Protein AF-A0A3L8C7L0-F1 (afdb_monomer_lite)

Sequence (271 aa):
MIQARICPVQEEDFPVLWIPQQKFASFVLNVTHLVLPPGELWFCRLFNQALPLVQDEALQQQVKGFIAQEGSHARAHRNVLADYERQGLDFSISRARLAAIFNGLLGEKVMGRWQPEGRWQFRWLRMRIGMVAAIEHITCVLGNWILANQAIARADPDPRTLELLRWHGWEEVEHRAVAHDLYTHLGGGSVGRMLWFVLALFAVILTWKRGTQVFIRQDRQGPRSYGFRTYVRVSRQGYLPTVGYLAKSFMRYFRWSYHPDHEGAAAPGGV

pLDDT: mean 92.29, std 10.71, range [34.66, 98.5]

Radius of gyration: 18.33 Å; chains: 1; bounding box: 47×38×49 Å

Secondary structure (DSSP, 8-state):
---PPPPS-------S--STT-HHHHHHHTHHHHHHHHHHHHHHHHHHHHGGG---HHHHHHHHHHHHHHHHHHHHHHHHHHHHHHTT---HHHHHHHHIIIIIITSSSBTTTB---THHHHHHHHHHHHHHHHHHHHHHHHHHHHHH-HHHHTT---HHHHHHHHHHHHHHHHTTTHHHHHHHHTT--HHHHHHHHHHHHHHHHHHHHHHHHHHHHH-TT--SS-SHHHHHHHHHTTSS--HHHHHHHHGGGG-TT--GGGTTSS-S---

Foldseek 3Di:
DQAADAQPFPDAQDDCPQQPPCNLLSLLVLLCLLQLLLVLVLLLVLLVVLLVVFPDPVLSVLSVSSSNNSNNLSVLSPRHVVSVVVVPADCPVVVVVSCQVSCACLNCAPNNPHHDDDPRSLVSSLLSLLLVLLVLLVLLLVLLLLLLQPLSVVRNGNVSVSSSSNVSSVSSLVSNQSSVVSSVSSVHALVSSVVSNVVSVVVVVVSSVVSSVSSQVPPPVGDPDDDDVVQQVCVVSRSHPHPVSSVVSSVLSNDRPDGRNCRPPDDNDDD

Structure (mmCIF, N/CA/C/O backbone):
data_AF-A0A3L8C7L0-F1
#
_entry.id   AF-A0A3L8C7L0-F1
#
loop_
_atom_site.group_PDB
_atom_site.id
_atom_site.type_symbol
_atom_site.label_atom_id
_atom_site.label_alt_id
_atom_site.label_comp_id
_atom_site.label_asym_id
_atom_site.label_entity_id
_atom_site.label_seq_id
_atom_site.pdbx_PDB_ins_code
_atom_site.Cartn_x
_atom_site.Cartn_y
_atom_site.Cartn_z
_atom_site.occupancy
_atom_site.B_iso_or_equiv
_atom_site.auth_seq_id
_atom_site.auth_comp_id
_atom_site.auth_asym_id
_atom_site.auth_atom_id
_atom_site.pdbx_PDB_model_num
ATOM 1 N N . MET A 1 1 ? -9.408 -18.245 9.980 1.00 54.50 1 MET A N 1
ATOM 2 C CA . MET A 1 1 ? -8.621 -17.396 10.900 1.00 54.50 1 MET A CA 1
ATOM 3 C C . MET A 1 1 ? -7.498 -16.801 10.072 1.00 54.50 1 MET A C 1
ATOM 5 O O . MET A 1 1 ? -6.833 -17.577 9.402 1.00 54.50 1 MET A O 1
ATOM 9 N N . ILE A 1 2 ? -7.353 -15.474 10.054 1.00 72.94 2 ILE A N 1
ATOM 10 C CA . ILE A 1 2 ? -6.296 -14.779 9.298 1.00 72.94 2 ILE A CA 1
ATOM 11 C C . ILE A 1 2 ? -4.954 -15.137 9.941 1.00 72.94 2 ILE A C 1
ATOM 13 O O . ILE A 1 2 ? -4.803 -14.981 11.155 1.00 72.94 2 ILE A O 1
ATOM 17 N N . GLN A 1 3 ? -4.009 -15.658 9.162 1.00 64.56 3 GLN A N 1
ATOM 18 C CA . GLN A 1 3 ? -2.676 -16.015 9.649 1.00 64.56 3 GLN A CA 1
ATOM 19 C C . GLN A 1 3 ? -1.614 -15.354 8.780 1.00 64.56 3 GLN A C 1
ATOM 21 O O . GLN A 1 3 ? -1.631 -15.472 7.556 1.00 64.56 3 GLN A O 1
ATOM 26 N N . ALA A 1 4 ? -0.663 -14.677 9.422 1.00 68.62 4 ALA A N 1
ATOM 27 C CA . ALA A 1 4 ? 0.483 -14.124 8.720 1.00 68.62 4 ALA A CA 1
ATOM 28 C C . ALA A 1 4 ? 1.317 -15.257 8.127 1.00 68.62 4 ALA A C 1
ATOM 30 O O . ALA A 1 4 ? 1.786 -16.137 8.855 1.00 68.62 4 ALA A O 1
ATOM 31 N N . ARG A 1 5 ? 1.502 -15.232 6.807 1.00 80.38 5 ARG A N 1
ATOM 32 C CA . ARG A 1 5 ? 2.416 -16.148 6.132 1.00 80.38 5 ARG A CA 1
ATOM 33 C C . ARG A 1 5 ? 3.737 -15.448 5.889 1.00 80.38 5 ARG A C 1
ATOM 35 O O . ARG A 1 5 ? 3.837 -14.223 5.811 1.00 80.38 5 ARG A O 1
ATOM 42 N N . ILE A 1 6 ? 4.777 -16.263 5.819 1.00 82.00 6 ILE A N 1
ATOM 43 C CA . ILE A 1 6 ? 6.107 -15.793 5.465 1.00 82.00 6 ILE A CA 1
ATOM 44 C C . ILE A 1 6 ? 6.059 -15.370 3.996 1.00 82.00 6 ILE A C 1
ATOM 46 O O . ILE A 1 6 ? 5.550 -16.117 3.160 1.00 82.00 6 ILE A O 1
ATOM 50 N N . CYS A 1 7 ? 6.583 -14.179 3.695 1.00 86.50 7 CYS A N 1
ATOM 51 C CA . CYS A 1 7 ? 6.775 -13.732 2.318 1.00 86.50 7 CYS A CA 1
ATOM 52 C C . CYS A 1 7 ? 7.564 -14.811 1.553 1.00 86.50 7 CYS A C 1
ATOM 54 O O . CYS A 1 7 ? 8.659 -15.170 2.000 1.00 86.50 7 CYS A O 1
ATOM 56 N N . PRO A 1 8 ? 7.047 -15.338 0.430 1.00 87.19 8 PRO A N 1
ATOM 57 C CA . PRO A 1 8 ? 7.715 -16.420 -0.296 1.00 87.19 8 PRO A CA 1
ATOM 58 C C . PRO A 1 8 ? 9.049 -15.970 -0.905 1.00 87.19 8 PRO A C 1
ATOM 60 O O . PRO A 1 8 ? 9.947 -16.780 -1.106 1.00 87.19 8 PRO A O 1
ATOM 63 N N . VAL A 1 9 ? 9.207 -14.663 -1.122 1.00 87.94 9 VAL A N 1
ATOM 64 C CA . VAL A 1 9 ? 10.414 -14.063 -1.683 1.00 87.94 9 VAL A CA 1
ATOM 65 C C . VAL A 1 9 ? 11.373 -13.674 -0.559 1.00 87.94 9 VAL A C 1
ATOM 67 O O . VAL A 1 9 ? 11.064 -12.797 0.250 1.00 87.94 9 VAL A O 1
ATOM 70 N N . GLN A 1 10 ? 12.530 -14.337 -0.518 1.00 82.19 10 GLN A N 1
ATOM 71 C CA . GLN A 1 10 ? 13.621 -14.092 0.442 1.00 82.19 10 GLN A CA 1
ATOM 72 C C . GLN A 1 10 ? 14.884 -13.523 -0.226 1.00 82.19 10 GLN A C 1
ATOM 74 O O . GLN A 1 10 ? 15.844 -13.175 0.455 1.00 82.19 10 GLN A O 1
ATOM 79 N N . GLU A 1 11 ? 14.897 -13.463 -1.555 1.00 77.75 11 GLU A N 1
ATOM 80 C CA . GLU A 1 11 ? 16.033 -13.013 -2.356 1.00 77.75 11 GLU A CA 1
ATOM 81 C C . GLU A 1 11 ? 16.147 -11.481 -2.356 1.00 77.75 11 GLU A C 1
ATOM 83 O O . GLU A 1 11 ? 15.145 -10.771 -2.263 1.00 77.75 11 GLU A O 1
ATOM 88 N N . GLU A 1 12 ? 17.377 -10.984 -2.489 1.00 81.88 12 GLU A N 1
ATOM 89 C CA . GLU A 1 12 ? 17.704 -9.556 -2.604 1.00 81.88 12 GLU A CA 1
ATOM 90 C C . GLU A 1 12 ? 18.051 -9.193 -4.064 1.00 81.88 12 GLU A C 1
ATOM 92 O O . GLU A 1 12 ? 18.030 -10.042 -4.957 1.00 81.88 12 GLU A O 1
ATOM 97 N N . ASP A 1 13 ? 18.360 -7.925 -4.325 1.00 89.88 13 ASP A N 1
ATOM 98 C CA . ASP A 1 13 ? 18.707 -7.358 -5.634 1.00 89.88 13 ASP A CA 1
ATOM 99 C C . ASP A 1 13 ? 17.531 -7.305 -6.627 1.00 89.88 13 ASP A C 1
ATOM 101 O O . ASP A 1 13 ? 17.602 -7.773 -7.771 1.00 89.88 13 ASP A O 1
ATOM 105 N N . PHE A 1 14 ? 16.414 -6.706 -6.200 1.00 95.44 14 PHE A N 1
ATOM 106 C CA . PHE A 1 14 ? 15.267 -6.450 -7.082 1.00 95.44 14 PHE A CA 1
ATOM 107 C C . PHE A 1 14 ? 15.582 -5.389 -8.154 1.00 95.44 14 PHE A C 1
ATOM 109 O O . PHE A 1 14 ? 16.039 -4.291 -7.817 1.00 95.44 14 PHE A O 1
ATOM 116 N N . PRO A 1 15 ? 15.277 -5.625 -9.443 1.00 95.31 15 PRO A N 1
ATOM 117 C CA . PRO A 1 15 ? 15.487 -4.625 -10.482 1.00 95.31 15 PRO A CA 1
ATOM 118 C C . PRO A 1 15 ? 14.424 -3.522 -10.416 1.00 95.31 15 PRO A C 1
ATOM 120 O O . PRO A 1 15 ? 13.224 -3.790 -10.394 1.00 95.31 15 PRO A O 1
ATOM 123 N N . VAL A 1 16 ? 14.838 -2.251 -10.500 1.00 95.62 16 VAL A N 1
ATOM 124 C CA . VAL A 1 16 ? 13.881 -1.126 -10.596 1.00 95.62 16 VAL A CA 1
ATOM 125 C C . VAL A 1 16 ? 12.989 -1.268 -11.843 1.00 95.62 16 VAL A C 1
ATOM 127 O O . VAL A 1 16 ? 11.797 -0.954 -11.808 1.00 95.62 16 VAL A O 1
ATOM 130 N N . LEU A 1 17 ? 13.550 -1.752 -12.957 1.00 95.81 17 LEU A N 1
ATOM 131 C CA . LEU A 1 17 ? 12.813 -2.092 -14.176 1.00 95.81 17 LEU A CA 1
ATOM 132 C C . LEU A 1 17 ? 12.466 -3.585 -14.183 1.00 95.81 17 LEU A C 1
ATOM 134 O O . LEU A 1 17 ? 13.168 -4.382 -14.795 1.00 95.81 17 LEU A O 1
ATOM 138 N N . TRP A 1 18 ? 11.372 -3.946 -13.520 1.00 96.56 18 TRP A N 1
ATOM 139 C CA . TRP A 1 18 ? 10.936 -5.340 -13.397 1.00 96.56 18 TRP A CA 1
ATOM 140 C C . TRP A 1 18 ? 9.880 -5.769 -14.426 1.00 96.56 18 TRP A C 1
ATOM 142 O O . TRP A 1 18 ? 9.525 -6.936 -14.466 1.00 96.56 18 TRP A O 1
ATOM 152 N N . ILE A 1 19 ? 9.366 -4.857 -15.262 1.00 97.06 19 ILE A N 1
ATOM 153 C CA . ILE A 1 19 ? 8.549 -5.198 -16.440 1.00 97.06 19 ILE A CA 1
ATOM 154 C C . ILE A 1 19 ? 9.335 -4.744 -17.673 1.00 97.06 19 ILE A C 1
ATOM 156 O O . ILE A 1 19 ? 9.357 -3.538 -17.973 1.00 97.06 19 ILE A O 1
ATOM 160 N N . PRO A 1 20 ? 10.006 -5.664 -18.387 1.00 93.31 20 PRO A N 1
ATOM 161 C CA . PRO A 1 20 ? 10.790 -5.331 -19.564 1.00 93.31 20 PRO A CA 1
ATOM 162 C C . PRO A 1 20 ? 10.019 -4.464 -20.557 1.00 93.31 20 PRO A C 1
ATOM 164 O O . PRO A 1 20 ? 8.826 -4.639 -20.799 1.00 93.31 20 PRO A O 1
ATOM 167 N N . GLN A 1 21 ? 10.713 -3.479 -21.132 1.00 89.50 21 GLN A N 1
ATOM 168 C CA . GLN A 1 21 ? 10.175 -2.532 -22.122 1.00 89.50 21 GLN A CA 1
ATOM 169 C C . GLN A 1 21 ? 9.023 -1.628 -21.625 1.00 89.50 21 GLN A C 1
ATOM 171 O O . GLN A 1 21 ? 8.613 -0.716 -22.344 1.00 89.50 21 GLN A O 1
ATOM 176 N N . GLN A 1 22 ? 8.555 -1.787 -20.381 1.00 94.75 22 GLN A N 1
ATOM 177 C CA . GLN A 1 22 ? 7.445 -1.033 -19.791 1.00 94.75 22 GLN A CA 1
ATOM 178 C C . GLN A 1 22 ? 7.888 -0.198 -18.585 1.00 94.75 22 GLN A C 1
ATOM 180 O O . GLN A 1 22 ? 7.259 -0.207 -17.527 1.00 94.75 22 GLN A O 1
ATOM 185 N N . LYS A 1 23 ? 8.940 0.617 -18.765 1.00 95.56 23 LYS A N 1
ATOM 186 C CA . LYS A 1 23 ? 9.507 1.486 -17.712 1.00 95.56 23 LYS A CA 1
ATOM 187 C C . LYS A 1 23 ? 8.466 2.280 -16.928 1.00 95.56 23 LYS A C 1
ATOM 189 O O . LYS A 1 23 ? 8.517 2.338 -15.704 1.00 95.56 23 LYS A O 1
ATOM 194 N N . PHE A 1 24 ? 7.509 2.892 -17.628 1.00 97.25 24 PHE A N 1
ATOM 195 C CA . PHE A 1 24 ? 6.475 3.685 -16.967 1.00 97.25 24 PHE A CA 1
ATOM 196 C C . PHE A 1 24 ? 5.588 2.829 -16.050 1.00 97.25 24 PHE A C 1
ATOM 198 O O . PHE A 1 24 ? 5.260 3.279 -14.957 1.00 97.25 24 PHE A O 1
ATOM 205 N N . ALA A 1 25 ? 5.229 1.607 -16.458 1.00 97.56 25 ALA A N 1
ATOM 206 C CA . ALA A 1 25 ? 4.443 0.700 -15.626 1.00 97.56 25 ALA A CA 1
ATOM 207 C C . ALA A 1 25 ? 5.234 0.251 -14.392 1.00 97.56 25 ALA A C 1
ATOM 209 O O . ALA A 1 25 ? 4.719 0.376 -13.283 1.00 97.56 25 ALA A O 1
ATOM 210 N N . SER A 1 26 ? 6.499 -0.159 -14.563 1.00 97.69 26 SER A N 1
ATOM 211 C CA . SER A 1 26 ? 7.373 -0.508 -13.435 1.00 97.69 26 SER A CA 1
ATOM 212 C C . SER A 1 26 ? 7.486 0.642 -12.440 1.00 97.69 26 SER A C 1
ATOM 214 O O . SER A 1 26 ? 7.277 0.435 -11.254 1.00 97.69 26 SER A O 1
ATOM 216 N N . PHE A 1 27 ? 7.705 1.878 -12.899 1.00 97.75 27 PHE A N 1
ATOM 217 C CA . PHE A 1 27 ? 7.806 3.036 -12.002 1.00 97.75 27 PHE A CA 1
ATOM 218 C C . PHE A 1 27 ? 6.500 3.366 -11.283 1.00 97.75 27 PHE A C 1
ATOM 220 O O . PHE A 1 27 ? 6.541 3.762 -10.122 1.00 97.75 27 PHE A O 1
ATOM 227 N N . VAL A 1 28 ? 5.350 3.222 -11.948 1.00 98.25 28 VAL A N 1
ATOM 228 C CA . VAL A 1 28 ? 4.039 3.424 -11.313 1.00 98.25 28 VAL A CA 1
ATOM 229 C C . VAL A 1 28 ? 3.783 2.355 -10.255 1.00 98.25 28 VAL A C 1
ATOM 231 O O . VAL A 1 28 ? 3.285 2.683 -9.182 1.00 98.25 28 VAL A O 1
ATOM 234 N N . LEU A 1 29 ? 4.110 1.094 -10.533 1.00 98.00 29 LEU A N 1
ATOM 235 C CA . LEU A 1 29 ? 3.885 -0.002 -9.592 1.00 98.00 29 LEU A CA 1
ATOM 236 C C . LEU A 1 29 ? 4.910 0.005 -8.455 1.00 98.00 29 LEU A C 1
ATOM 238 O O . LEU A 1 29 ? 4.525 -0.243 -7.323 1.00 98.00 29 LEU A O 1
ATOM 242 N N . ASN A 1 30 ? 6.156 0.422 -8.698 1.00 98.12 30 ASN A N 1
ATOM 243 C CA . ASN A 1 30 ? 7.194 0.527 -7.667 1.00 98.12 30 ASN A CA 1
ATOM 244 C C . ASN A 1 30 ? 6.857 1.511 -6.542 1.00 98.12 30 ASN A C 1
ATOM 246 O O . ASN A 1 30 ? 7.474 1.475 -5.477 1.00 98.12 30 ASN A O 1
ATOM 250 N N . VAL A 1 31 ? 5.878 2.395 -6.755 1.00 98.00 31 VAL A N 1
ATOM 251 C CA . VAL A 1 31 ? 5.387 3.288 -5.705 1.00 98.00 31 VAL A CA 1
ATOM 252 C C . VAL A 1 31 ? 4.806 2.508 -4.518 1.00 98.00 31 VAL A C 1
ATOM 254 O O . VAL A 1 31 ? 4.864 3.023 -3.402 1.00 98.00 31 VAL A O 1
ATOM 257 N N . THR A 1 32 ? 4.335 1.267 -4.709 1.00 97.06 32 THR A N 1
ATOM 258 C CA . THR A 1 32 ? 3.912 0.378 -3.609 1.00 97.06 32 THR A CA 1
ATOM 259 C C . THR A 1 32 ? 5.019 0.231 -2.565 1.00 97.06 32 THR A C 1
ATOM 261 O O . THR A 1 32 ? 4.802 0.552 -1.401 1.00 97.06 32 THR A O 1
ATOM 264 N N . HIS A 1 33 ? 6.238 -0.125 -2.988 1.00 97.44 33 HIS A N 1
ATOM 265 C CA . HIS A 1 33 ? 7.395 -0.324 -2.105 1.00 97.44 33 HIS A CA 1
ATOM 266 C C . HIS A 1 33 ? 7.799 0.944 -1.343 1.00 97.44 33 HIS A C 1
ATOM 268 O O . HIS A 1 33 ? 8.393 0.868 -0.272 1.00 97.44 33 HIS A O 1
ATOM 274 N N . LEU A 1 34 ? 7.455 2.121 -1.872 1.00 96.19 34 LEU A N 1
ATOM 275 C CA . LEU A 1 34 ? 7.719 3.401 -1.223 1.00 96.19 34 LEU A CA 1
ATOM 276 C C . LEU A 1 34 ? 6.641 3.781 -0.196 1.00 96.19 34 LEU A C 1
ATOM 278 O O . LEU A 1 34 ? 6.962 4.334 0.856 1.00 96.19 34 LEU A O 1
ATOM 282 N N . VAL A 1 35 ? 5.367 3.553 -0.521 1.00 96.19 35 VAL A N 1
ATOM 283 C CA . VAL A 1 35 ? 4.222 4.106 0.225 1.00 96.19 35 VAL A CA 1
ATOM 284 C C . VAL A 1 35 ? 3.672 3.135 1.259 1.00 96.19 35 VAL A C 1
ATOM 286 O O . VAL A 1 35 ? 3.295 3.579 2.343 1.00 96.19 35 VAL A O 1
ATOM 289 N N . LEU A 1 36 ? 3.637 1.843 0.935 1.00 95.94 36 LEU A N 1
ATOM 290 C CA . LEU A 1 36 ? 3.023 0.826 1.779 1.00 95.94 36 LEU A CA 1
ATOM 291 C C . LEU A 1 36 ? 3.754 0.675 3.123 1.00 95.94 36 LEU A C 1
ATOM 293 O O . LEU A 1 36 ? 3.103 0.892 4.140 1.00 95.94 36 LEU A O 1
ATOM 297 N N . PRO A 1 37 ? 5.098 0.545 3.208 1.00 96.44 37 PRO A N 1
ATOM 298 C CA . PRO A 1 37 ? 5.759 0.347 4.502 1.00 96.44 37 PRO A CA 1
ATOM 299 C C . PRO A 1 37 ? 5.432 1.382 5.596 1.00 96.44 37 PRO A C 1
ATOM 301 O O . PRO A 1 37 ? 5.157 0.984 6.729 1.00 96.44 37 PRO A O 1
ATOM 304 N N . PRO A 1 38 ? 5.473 2.711 5.353 1.00 95.94 38 PRO A N 1
ATOM 305 C CA . PRO A 1 38 ? 5.063 3.670 6.379 1.00 95.94 38 PRO A CA 1
ATOM 306 C C . PRO A 1 38 ? 3.545 3.691 6.631 1.00 95.94 38 PRO A C 1
ATOM 308 O O . PRO A 1 38 ? 3.145 4.028 7.749 1.00 95.94 38 PRO A O 1
ATOM 311 N N . GLY A 1 39 ? 2.725 3.355 5.628 1.00 96.12 39 GLY A N 1
ATOM 312 C CA . GLY A 1 39 ? 1.266 3.282 5.732 1.00 96.12 39 GLY A CA 1
ATOM 313 C C . GLY A 1 39 ? 0.793 2.096 6.571 1.00 96.12 39 GLY A C 1
ATOM 314 O O . GLY A 1 39 ? 0.091 2.295 7.555 1.00 96.12 39 GLY A O 1
ATOM 315 N N . GLU A 1 40 ? 1.269 0.896 6.271 1.00 96.88 40 GLU A N 1
ATOM 316 C CA . GLU A 1 40 ? 0.941 -0.351 6.976 1.00 96.88 40 GLU A CA 1
ATOM 317 C C . GLU A 1 40 ? 1.416 -0.302 8.435 1.00 96.88 40 GLU A C 1
ATOM 319 O O . GLU A 1 40 ? 0.685 -0.613 9.375 1.00 96.88 40 GLU A O 1
ATOM 324 N N . LEU A 1 41 ? 2.606 0.261 8.690 1.00 96.62 41 LEU A N 1
ATOM 325 C CA . LEU A 1 41 ? 3.034 0.533 10.065 1.00 96.62 41 LEU A CA 1
ATOM 326 C C . LEU A 1 41 ? 2.119 1.534 10.784 1.00 96.62 41 LEU A C 1
ATOM 328 O O . LEU A 1 41 ? 1.987 1.472 12.011 1.00 96.62 41 LEU A O 1
ATOM 332 N N . TRP A 1 42 ? 1.540 2.500 10.067 1.00 97.19 42 TRP A N 1
ATOM 333 C CA . TRP A 1 42 ? 0.531 3.400 10.625 1.00 97.19 42 TRP A CA 1
ATOM 334 C C . TRP A 1 42 ? -0.780 2.654 10.904 1.00 97.19 42 TRP A C 1
ATOM 336 O O . TRP A 1 42 ? -1.342 2.868 11.981 1.00 97.19 42 TRP A O 1
ATOM 346 N N . PHE A 1 43 ? -1.197 1.713 10.049 1.00 97.62 43 PHE A N 1
ATOM 347 C CA . PHE A 1 43 ? -2.341 0.831 10.312 1.00 97.62 43 PHE A CA 1
ATOM 348 C C . PHE A 1 43 ? -2.125 0.047 11.605 1.00 97.62 43 PHE A C 1
ATOM 350 O O . PHE A 1 43 ? -2.937 0.156 12.525 1.00 97.62 43 PHE A O 1
ATOM 357 N N . CYS A 1 44 ? -0.972 -0.618 11.747 1.00 97.50 44 CYS A N 1
ATOM 358 C CA . CYS A 1 44 ? -0.605 -1.358 12.953 1.00 97.50 44 CYS A CA 1
ATOM 359 C C . CYS A 1 44 ? -0.694 -0.496 14.217 1.00 97.50 44 CYS A C 1
ATOM 361 O O . CYS A 1 44 ? -1.224 -0.945 15.233 1.00 97.50 44 CYS A O 1
ATOM 363 N N . ARG A 1 45 ? -0.208 0.754 14.184 1.00 97.25 45 ARG A N 1
ATOM 364 C CA . ARG A 1 45 ? -0.309 1.665 15.341 1.00 97.25 45 ARG A CA 1
ATOM 365 C C . ARG A 1 45 ? -1.763 1.964 15.703 1.00 97.25 45 ARG A C 1
ATOM 367 O O . ARG A 1 45 ? -2.115 1.902 16.877 1.00 97.25 45 ARG A O 1
ATOM 374 N N . LEU A 1 46 ? -2.608 2.268 14.719 1.00 97.62 46 LEU A N 1
ATOM 375 C CA . LEU A 1 46 ? -4.024 2.561 14.959 1.00 97.62 46 LEU A CA 1
ATOM 376 C C . LEU A 1 46 ? -4.799 1.343 15.450 1.00 97.62 46 LEU A C 1
ATOM 378 O O . LEU A 1 46 ? -5.629 1.468 16.346 1.00 97.62 46 LEU A O 1
ATOM 382 N N . PHE A 1 47 ? -4.519 0.172 14.889 1.00 97.94 47 PHE A N 1
ATOM 383 C CA . PHE A 1 47 ? -5.204 -1.063 15.250 1.00 97.94 47 PHE A CA 1
ATOM 384 C C . PHE A 1 47 ? -4.808 -1.499 16.661 1.00 97.94 47 PHE A C 1
ATOM 386 O O . PHE A 1 47 ? -5.680 -1.873 17.437 1.00 97.94 47 PHE A O 1
ATOM 393 N N . ASN A 1 48 ? -3.542 -1.322 17.058 1.00 97.94 48 ASN A N 1
ATOM 394 C CA . ASN A 1 48 ? -3.125 -1.500 18.452 1.00 97.94 48 ASN A CA 1
ATOM 395 C C . ASN A 1 48 ? -3.817 -0.511 19.408 1.00 97.94 48 ASN A C 1
ATOM 397 O O . ASN A 1 48 ? -4.198 -0.903 20.507 1.00 97.94 48 ASN A O 1
ATOM 401 N N . GLN A 1 49 ? -4.027 0.749 19.002 1.00 96.62 49 GLN A N 1
ATOM 402 C CA . GLN A 1 49 ? -4.798 1.719 19.801 1.00 96.62 49 GLN A CA 1
ATOM 403 C C . GLN A 1 49 ? -6.275 1.321 19.936 1.00 96.62 49 GLN A C 1
ATOM 405 O O . GLN A 1 49 ? -6.895 1.593 20.961 1.00 96.62 49 GLN A O 1
ATOM 410 N N . ALA A 1 50 ? -6.846 0.705 18.901 1.00 97.62 50 ALA A N 1
ATOM 411 C CA . ALA A 1 50 ? -8.244 0.300 18.871 1.00 97.62 50 ALA A CA 1
ATOM 412 C C . ALA A 1 50 ? -8.510 -1.039 19.564 1.00 97.62 50 ALA A C 1
ATOM 414 O O . ALA A 1 50 ? -9.612 -1.234 20.062 1.00 97.62 50 ALA A O 1
ATOM 415 N N . LEU A 1 51 ? -7.527 -1.942 19.611 1.00 97.50 51 LEU A N 1
ATOM 416 C CA . LEU A 1 51 ? -7.687 -3.311 20.102 1.00 97.50 51 LEU A CA 1
ATOM 417 C C . LEU A 1 51 ? -8.335 -3.402 21.502 1.00 97.50 51 LEU A C 1
ATOM 419 O O . LEU A 1 51 ? -9.247 -4.212 21.652 1.00 97.50 51 LEU A O 1
ATOM 423 N N . PRO A 1 52 ? -7.982 -2.562 22.501 1.00 97.19 52 PRO A N 1
ATOM 424 C CA . PRO A 1 52 ? -8.639 -2.580 23.815 1.00 97.19 52 PRO A CA 1
ATOM 425 C C . PRO A 1 52 ? -10.111 -2.138 23.800 1.00 97.19 52 PRO A C 1
ATOM 427 O O . PRO A 1 52 ? -10.819 -2.331 24.783 1.00 97.19 52 PRO A O 1
ATOM 430 N N . LEU A 1 53 ? -10.565 -1.499 22.718 1.00 96.75 53 LEU A N 1
ATOM 431 C CA . LEU A 1 53 ? -11.933 -1.005 22.543 1.00 96.75 53 LEU A CA 1
ATOM 432 C C . LEU A 1 53 ? -12.833 -2.024 21.833 1.00 96.75 53 LEU A C 1
ATOM 434 O O . LEU A 1 53 ? -14.036 -1.795 21.730 1.00 96.75 53 LEU A O 1
ATOM 438 N N . VAL A 1 54 ? -12.259 -3.116 21.320 1.00 97.69 54 VAL A N 1
ATOM 439 C CA . VAL A 1 54 ? -12.997 -4.163 20.612 1.00 97.69 54 VAL A CA 1
ATOM 440 C C . VAL A 1 54 ? -13.565 -5.145 21.628 1.00 97.69 54 VAL A C 1
ATOM 442 O O . VAL A 1 54 ? -12.808 -5.738 22.387 1.00 97.69 54 VAL A O 1
ATOM 445 N N . GLN A 1 55 ? -14.882 -5.333 21.647 1.00 94.62 55 GLN A N 1
ATOM 446 C CA . GLN A 1 55 ? -15.550 -6.258 22.580 1.00 94.62 55 GLN A CA 1
ATOM 447 C C . GLN A 1 55 ? -15.792 -7.648 21.980 1.00 94.62 55 GLN A C 1
ATOM 449 O O . GLN A 1 55 ? -15.933 -8.621 22.710 1.00 94.62 55 GLN A O 1
ATOM 454 N N . ASP A 1 56 ? -15.840 -7.736 20.652 1.00 96.50 56 ASP A N 1
ATOM 455 C CA . ASP A 1 56 ? -16.044 -8.986 19.924 1.00 96.50 56 ASP A CA 1
ATOM 456 C C . ASP A 1 56 ? -14.723 -9.766 19.843 1.00 96.50 56 ASP A C 1
ATOM 458 O O . ASP A 1 56 ? -13.745 -9.295 19.255 1.00 96.50 56 ASP A O 1
ATOM 462 N N . GLU A 1 57 ? -14.686 -10.958 20.442 1.00 96.50 57 GLU A N 1
ATOM 463 C CA . GLU A 1 57 ? -13.490 -11.803 20.481 1.00 96.50 57 GLU A CA 1
ATOM 464 C C . GLU A 1 57 ? -13.023 -12.237 19.084 1.00 96.50 57 GLU A C 1
ATOM 466 O O . GLU A 1 57 ? -11.817 -12.286 18.828 1.00 96.50 57 GLU A O 1
ATOM 471 N N . ALA A 1 58 ? -13.943 -12.519 18.157 1.00 96.12 58 ALA A N 1
ATOM 472 C CA . ALA A 1 58 ? -13.591 -12.914 16.797 1.00 96.12 58 ALA A CA 1
ATOM 473 C C . ALA A 1 58 ? -12.943 -11.743 16.048 1.00 96.12 58 ALA A C 1
ATOM 475 O O . ALA A 1 58 ? -11.884 -11.914 15.433 1.00 96.12 58 ALA A O 1
ATOM 476 N N . LEU A 1 59 ? -13.512 -10.540 16.179 1.00 97.00 59 LEU A N 1
ATOM 477 C CA . LEU A 1 59 ? -12.933 -9.328 15.599 1.00 97.00 59 LEU A CA 1
ATOM 478 C C . LEU A 1 59 ? -11.576 -8.993 16.232 1.00 97.00 59 LEU A C 1
ATOM 480 O O . LEU A 1 59 ? -10.644 -8.630 15.519 1.00 97.00 59 LEU A O 1
ATOM 484 N N . GLN A 1 60 ? -11.406 -9.172 17.547 1.00 97.38 60 GLN A N 1
ATOM 485 C CA . GLN A 1 60 ? -10.098 -9.005 18.191 1.00 97.38 60 GLN A CA 1
ATOM 486 C C . GLN A 1 60 ? -9.032 -9.918 17.569 1.00 97.38 60 GLN A C 1
ATOM 488 O O . GLN A 1 60 ? -7.904 -9.476 17.340 1.00 97.38 60 GLN A O 1
ATOM 493 N N . GLN A 1 61 ? -9.363 -11.185 17.298 1.00 96.62 61 GLN A N 1
ATOM 494 C CA . GLN A 1 61 ? -8.423 -12.116 16.668 1.00 96.62 61 GLN A CA 1
ATOM 495 C C . GLN A 1 61 ? -8.104 -11.718 15.225 1.00 96.62 61 GLN A C 1
ATOM 497 O O . GLN A 1 61 ? -6.941 -11.758 14.826 1.00 96.62 61 GLN A O 1
ATOM 502 N N . GLN A 1 62 ? -9.102 -11.273 14.460 1.00 96.56 62 GLN A N 1
ATOM 503 C CA . GLN A 1 62 ? -8.890 -10.757 13.106 1.00 96.56 62 GLN A CA 1
ATOM 504 C C . GLN A 1 62 ? -7.985 -9.519 13.098 1.00 96.56 62 GLN A C 1
ATOM 506 O O . GLN A 1 62 ? -7.042 -9.465 12.316 1.00 96.56 62 GLN A O 1
ATOM 511 N N . VAL A 1 63 ? -8.204 -8.566 14.011 1.00 97.31 63 VAL A N 1
ATOM 512 C CA . VAL A 1 63 ? -7.370 -7.361 14.163 1.00 97.31 63 VAL A CA 1
ATOM 513 C C . VAL A 1 63 ? -5.926 -7.727 14.522 1.00 97.31 63 VAL A C 1
ATOM 515 O O . VAL A 1 63 ? -4.994 -7.137 13.979 1.00 97.31 63 VAL A O 1
ATOM 518 N N . LYS A 1 64 ? -5.707 -8.717 15.397 1.00 96.69 64 LYS A N 1
ATOM 519 C CA . LYS A 1 64 ? -4.354 -9.214 15.713 1.00 96.69 64 LYS A CA 1
ATOM 520 C C . LYS A 1 64 ? -3.683 -9.867 14.501 1.00 96.69 64 LYS A C 1
ATOM 522 O O . LYS A 1 64 ? -2.507 -9.607 14.258 1.00 96.69 64 LYS A O 1
ATOM 527 N N . GLY A 1 65 ? -4.424 -10.685 13.750 1.00 95.62 65 GLY A N 1
ATOM 528 C CA . GLY A 1 65 ? -3.946 -11.306 12.511 1.00 95.62 65 GLY A CA 1
ATOM 529 C C . GLY A 1 65 ? -3.546 -10.266 11.465 1.00 95.62 65 GLY A C 1
ATOM 530 O O . GLY A 1 65 ? -2.441 -10.335 10.934 1.00 95.62 65 GLY A O 1
ATOM 531 N N . PHE A 1 66 ? -4.394 -9.254 11.273 1.00 95.94 66 PHE A N 1
ATOM 532 C CA . PHE A 1 66 ? -4.135 -8.098 10.416 1.00 95.94 66 PHE A CA 1
ATOM 533 C C . PHE A 1 66 ? -2.834 -7.384 10.812 1.00 95.94 66 PHE A C 1
ATOM 535 O O . PHE A 1 66 ? -1.920 -7.281 10.005 1.00 95.94 66 PHE A O 1
ATOM 542 N N . ILE A 1 67 ? -2.667 -6.998 12.088 1.00 96.56 67 ILE A N 1
ATOM 543 C CA . ILE A 1 67 ? -1.431 -6.344 12.576 1.00 96.56 67 ILE A CA 1
ATOM 544 C C . ILE A 1 67 ? -0.173 -7.174 12.248 1.00 96.56 67 ILE A C 1
ATOM 546 O O . ILE A 1 67 ? 0.885 -6.613 11.946 1.00 96.56 67 ILE A O 1
ATOM 550 N N . ALA A 1 68 ? -0.263 -8.504 12.328 1.00 94.56 68 ALA A N 1
ATOM 551 C CA . ALA A 1 68 ? 0.851 -9.389 12.009 1.00 94.56 68 ALA A CA 1
ATOM 552 C C . ALA A 1 68 ? 1.155 -9.441 10.499 1.00 94.56 68 ALA A C 1
ATOM 554 O O . ALA A 1 68 ? 2.332 -9.371 10.132 1.00 94.56 68 ALA A O 1
ATOM 555 N N . GLN A 1 69 ? 0.128 -9.538 9.644 1.00 94.31 69 GLN A N 1
ATOM 556 C CA . GLN A 1 69 ? 0.266 -9.525 8.179 1.00 94.31 69 GLN A CA 1
ATOM 557 C C . GLN A 1 69 ? 0.850 -8.197 7.689 1.00 94.31 69 GLN A C 1
ATOM 559 O O . GLN A 1 69 ? 1.921 -8.199 7.089 1.00 94.31 69 GLN A O 1
ATOM 564 N N . GLU A 1 70 ? 0.268 -7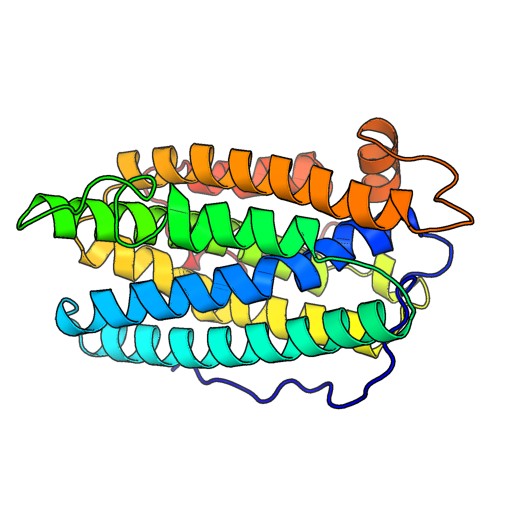.073 8.098 1.00 95.62 70 GLU A N 1
ATOM 565 C CA . GLU A 1 70 ? 0.735 -5.722 7.758 1.00 95.62 70 GLU A CA 1
ATOM 566 C C . GLU A 1 70 ? 2.194 -5.471 8.173 1.00 95.62 70 GLU A C 1
ATOM 568 O O . GLU A 1 70 ? 3.001 -4.872 7.461 1.00 95.62 70 GLU A O 1
ATOM 573 N N . GLY A 1 71 ? 2.592 -5.975 9.347 1.00 94.75 71 GLY A N 1
ATOM 574 C CA . GLY A 1 71 ? 3.985 -5.916 9.787 1.00 94.75 71 GLY A CA 1
ATOM 575 C C . GLY A 1 71 ? 4.933 -6.750 8.913 1.00 94.75 71 GLY A C 1
ATOM 576 O O . GLY A 1 71 ? 6.116 -6.413 8.798 1.00 94.75 71 GLY A O 1
ATOM 577 N N . SER A 1 72 ? 4.446 -7.847 8.328 1.00 94.12 72 SER A N 1
ATOM 578 C CA . SER A 1 72 ? 5.175 -8.676 7.360 1.00 94.12 72 SER A CA 1
ATOM 579 C C . SER A 1 72 ? 5.279 -7.980 5.999 1.00 94.12 72 SER A C 1
ATOM 581 O O . SER A 1 72 ? 6.394 -7.834 5.485 1.00 94.12 72 SER A O 1
ATOM 583 N N . HIS A 1 73 ? 4.161 -7.467 5.468 1.00 95.69 73 HIS A N 1
ATOM 584 C CA . HIS A 1 73 ? 4.098 -6.691 4.221 1.00 95.69 73 HIS A CA 1
ATOM 585 C C . HIS A 1 73 ? 5.080 -5.521 4.246 1.00 95.69 73 HIS A C 1
ATOM 587 O O . HIS A 1 73 ? 5.945 -5.407 3.368 1.00 95.69 73 HIS A O 1
ATOM 593 N N . ALA A 1 74 ? 5.060 -4.739 5.329 1.00 95.56 74 ALA A N 1
ATOM 594 C CA . ALA A 1 74 ? 5.879 -3.539 5.452 1.00 95.56 74 ALA A CA 1
ATOM 595 C C . ALA A 1 74 ? 7.373 -3.857 5.409 1.00 95.56 74 ALA A C 1
ATOM 597 O O . ALA A 1 74 ? 8.179 -3.055 4.925 1.00 95.56 74 ALA A O 1
ATOM 598 N N . ARG A 1 75 ? 7.759 -5.025 5.933 1.00 95.19 75 ARG A N 1
ATOM 599 C CA . ARG A 1 75 ? 9.135 -5.528 5.894 1.00 95.19 75 ARG A CA 1
ATOM 600 C C . ARG A 1 75 ? 9.523 -5.928 4.477 1.00 95.19 75 ARG A C 1
ATOM 602 O O . ARG A 1 75 ? 10.541 -5.448 3.987 1.00 95.19 75 ARG A O 1
ATOM 609 N N . ALA A 1 76 ? 8.699 -6.738 3.814 1.00 95.19 76 ALA A N 1
ATOM 610 C CA . ALA A 1 76 ? 8.960 -7.210 2.457 1.00 95.19 76 ALA A CA 1
ATOM 611 C C . ALA A 1 76 ? 9.104 -6.037 1.472 1.00 95.19 76 ALA A C 1
ATOM 613 O O . ALA A 1 76 ? 10.097 -5.929 0.755 1.00 95.19 76 ALA A O 1
ATOM 614 N N . HIS A 1 77 ? 8.172 -5.081 1.505 1.00 96.88 77 HIS A N 1
ATOM 615 C CA . HIS A 1 77 ? 8.238 -3.887 0.661 1.00 96.88 77 HIS A CA 1
ATOM 616 C C . HIS A 1 77 ? 9.446 -2.993 0.969 1.00 96.88 77 HIS A C 1
ATOM 618 O O . HIS A 1 77 ? 10.026 -2.412 0.050 1.00 96.88 77 HIS A O 1
ATOM 624 N N . ARG A 1 78 ? 9.854 -2.891 2.241 1.00 95.25 78 ARG A N 1
ATOM 625 C CA . ARG A 1 78 ? 11.047 -2.127 2.632 1.00 95.25 78 ARG A CA 1
ATOM 626 C C . ARG A 1 78 ? 12.331 -2.744 2.089 1.00 95.25 78 ARG A C 1
ATOM 628 O O . ARG A 1 78 ? 13.210 -1.978 1.709 1.00 95.25 78 ARG A O 1
ATOM 635 N N . ASN A 1 79 ? 12.431 -4.070 2.038 1.00 94.75 79 ASN A N 1
ATOM 636 C CA . ASN A 1 79 ? 13.607 -4.747 1.488 1.00 94.75 79 ASN A CA 1
ATOM 637 C C . ASN A 1 79 ? 13.802 -4.383 0.008 1.00 94.75 79 ASN A C 1
ATOM 639 O O . ASN A 1 79 ? 14.879 -3.935 -0.369 1.00 94.75 79 ASN A O 1
ATOM 643 N N . VAL A 1 80 ? 12.727 -4.410 -0.790 1.00 96.69 80 VAL A N 1
ATOM 644 C CA . VAL A 1 80 ? 12.769 -3.961 -2.196 1.00 96.69 80 VAL A CA 1
ATOM 645 C C . VAL A 1 80 ? 13.217 -2.500 -2.309 1.00 96.69 80 VAL A C 1
ATOM 647 O O . VAL A 1 80 ? 14.055 -2.152 -3.138 1.00 96.69 80 VAL A O 1
ATOM 650 N N . LEU A 1 81 ? 12.677 -1.617 -1.462 1.00 95.56 81 LEU A N 1
ATOM 651 C CA . LEU A 1 81 ? 13.061 -0.206 -1.478 1.00 95.56 81 LEU A CA 1
ATOM 652 C C . LEU A 1 81 ? 14.534 -0.004 -1.085 1.00 95.56 81 LEU A C 1
ATOM 654 O O . LEU A 1 81 ? 15.184 0.879 -1.639 1.00 95.56 81 LEU A O 1
ATOM 658 N N . ALA A 1 82 ? 15.059 -0.806 -0.155 1.00 95.25 82 ALA A N 1
ATOM 659 C CA . ALA A 1 82 ? 16.465 -0.769 0.235 1.00 95.25 82 ALA A CA 1
ATOM 660 C C . ALA A 1 82 ? 17.382 -1.165 -0.933 1.00 95.25 82 ALA A C 1
ATOM 662 O O . ALA A 1 82 ? 18.399 -0.509 -1.145 1.00 95.25 82 ALA A O 1
ATOM 663 N N . ASP A 1 83 ? 16.997 -2.149 -1.748 1.00 95.75 83 ASP A N 1
ATOM 664 C CA . ASP A 1 83 ? 17.747 -2.506 -2.960 1.00 95.75 83 ASP A CA 1
ATOM 665 C C . ASP A 1 83 ? 17.758 -1.384 -3.990 1.00 95.75 83 ASP A C 1
ATOM 667 O O . ASP A 1 83 ? 18.790 -1.108 -4.604 1.00 95.75 83 ASP A O 1
ATOM 671 N N . TYR A 1 84 ? 16.637 -0.678 -4.149 1.00 96.50 84 TYR A N 1
ATOM 672 C CA . TYR A 1 84 ? 16.587 0.499 -5.014 1.00 96.50 84 TYR A CA 1
ATOM 673 C C . TYR A 1 84 ? 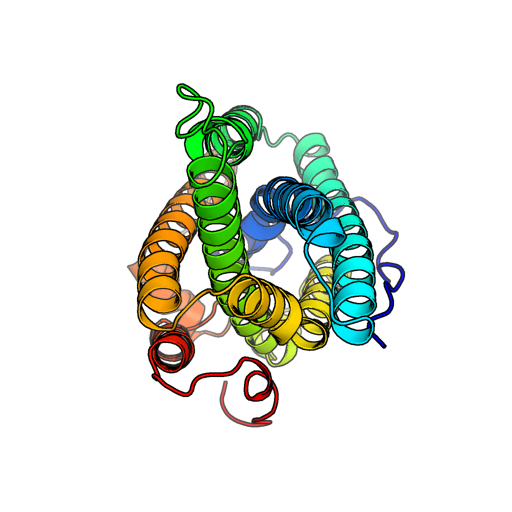17.529 1.607 -4.510 1.00 96.50 84 TYR A C 1
ATOM 675 O O . TYR A 1 84 ? 18.168 2.281 -5.319 1.00 96.50 84 TYR A O 1
ATOM 683 N N . GLU A 1 85 ? 17.667 1.776 -3.191 1.00 96.12 85 GLU A N 1
ATOM 684 C CA . GLU A 1 85 ? 18.627 2.718 -2.595 1.00 96.12 85 GLU A CA 1
ATOM 685 C C . GLU A 1 85 ? 20.082 2.285 -2.808 1.00 96.12 85 GLU A C 1
ATOM 687 O O . GLU A 1 85 ? 20.917 3.117 -3.167 1.00 96.12 85 GLU A O 1
ATOM 692 N N . ARG A 1 86 ? 20.391 0.987 -2.683 1.00 95.81 86 ARG A N 1
ATOM 693 C CA . ARG A 1 86 ? 21.723 0.434 -3.007 1.00 95.81 86 ARG A CA 1
ATOM 694 C C . ARG A 1 86 ? 22.085 0.631 -4.483 1.00 95.81 86 ARG A C 1
ATOM 696 O O . ARG A 1 86 ? 23.246 0.862 -4.804 1.00 95.81 86 ARG A O 1
ATOM 703 N N . GLN A 1 87 ? 21.089 0.613 -5.369 1.00 94.44 87 GLN A N 1
ATOM 704 C CA . GLN A 1 87 ? 21.231 0.930 -6.797 1.00 94.44 87 GLN A CA 1
ATOM 705 C C . GLN A 1 87 ? 21.359 2.440 -7.084 1.00 94.44 87 GLN A C 1
ATOM 707 O O . GLN A 1 87 ? 21.493 2.840 -8.242 1.00 94.44 87 GLN A O 1
ATOM 712 N N . GLY A 1 88 ? 21.345 3.290 -6.052 1.00 95.62 88 GLY A N 1
ATOM 713 C CA . GLY A 1 88 ? 21.616 4.723 -6.156 1.00 95.62 88 GLY A CA 1
ATOM 714 C C . GLY A 1 88 ? 20.383 5.617 -6.294 1.00 95.62 88 GLY A C 1
ATOM 715 O O . GLY A 1 88 ? 20.543 6.794 -6.621 1.00 95.62 88 GLY A O 1
ATOM 716 N N . LEU A 1 89 ? 19.167 5.107 -6.062 1.00 96.75 89 LEU A N 1
ATOM 717 C CA . LEU A 1 89 ? 17.977 5.957 -5.952 1.00 96.75 89 LEU A CA 1
ATOM 718 C C . LEU A 1 89 ? 17.902 6.586 -4.553 1.00 96.75 89 LEU A C 1
ATOM 720 O O . LEU A 1 89 ? 18.126 5.929 -3.545 1.00 96.75 89 LEU A O 1
ATOM 724 N N . ASP A 1 90 ? 17.513 7.854 -4.483 1.00 96.88 90 ASP A N 1
ATOM 725 C CA . ASP A 1 90 ? 17.267 8.577 -3.239 1.00 96.88 90 ASP A CA 1
ATOM 726 C C . ASP A 1 90 ? 15.758 8.774 -3.011 1.00 96.88 90 ASP A C 1
ATOM 728 O O . ASP A 1 90 ? 15.032 9.357 -3.828 1.00 96.88 90 ASP A O 1
ATOM 732 N N . PHE A 1 91 ? 15.272 8.303 -1.860 1.00 96.69 91 PHE A N 1
ATOM 733 C CA . PHE A 1 91 ? 13.889 8.476 -1.413 1.00 96.69 91 PHE A CA 1
ATOM 734 C C . PHE A 1 91 ? 13.756 9.333 -0.148 1.00 96.69 91 PHE A C 1
ATOM 736 O O . PHE A 1 91 ? 12.657 9.420 0.402 1.00 96.69 91 PHE A O 1
ATOM 743 N N . SER A 1 92 ? 14.816 10.003 0.308 1.00 95.06 92 SER A N 1
ATOM 744 C CA . SER A 1 92 ? 14.852 10.818 1.533 1.00 95.06 92 SER A CA 1
ATOM 745 C C . SER A 1 92 ? 13.695 11.824 1.617 1.00 95.06 92 SER A C 1
ATOM 747 O O . SER A 1 92 ? 12.926 11.835 2.583 1.00 95.06 92 SER A O 1
ATOM 749 N N . ILE A 1 93 ? 13.484 12.609 0.557 1.00 94.62 93 ILE A N 1
ATOM 750 C CA . ILE A 1 93 ? 12.399 13.597 0.471 1.00 94.62 93 ILE A CA 1
ATOM 751 C C . ILE A 1 93 ? 11.026 12.911 0.489 1.00 94.62 93 ILE A C 1
ATOM 753 O O . ILE A 1 93 ? 10.076 13.410 1.098 1.00 94.62 93 ILE A O 1
ATOM 757 N N . SER A 1 94 ? 10.894 11.770 -0.188 1.00 95.06 94 SER A N 1
ATOM 758 C CA . SER A 1 94 ? 9.650 10.998 -0.205 1.00 95.06 94 SER A CA 1
ATOM 759 C C . SER A 1 94 ? 9.323 10.446 1.180 1.00 95.06 94 SER A C 1
ATOM 761 O O . SER A 1 94 ? 8.193 10.609 1.637 1.00 95.06 94 SER A O 1
ATOM 763 N N . ARG A 1 95 ? 10.315 9.888 1.884 1.00 93.94 95 ARG A N 1
ATOM 764 C CA . ARG A 1 95 ? 10.192 9.414 3.268 1.00 93.94 95 ARG A CA 1
ATOM 765 C C . ARG A 1 95 ? 9.793 10.545 4.208 1.00 93.94 95 ARG A C 1
ATOM 767 O O . ARG A 1 95 ? 8.844 10.380 4.967 1.00 93.94 95 ARG A O 1
ATOM 774 N N . ALA A 1 96 ? 10.429 11.714 4.105 1.00 93.88 96 ALA A N 1
ATOM 775 C CA . ALA A 1 96 ? 10.077 12.883 4.913 1.00 93.88 96 ALA A CA 1
ATOM 776 C C . ALA A 1 96 ? 8.621 13.332 4.689 1.00 93.88 96 ALA A C 1
ATOM 778 O O . ALA A 1 96 ? 7.901 13.626 5.642 1.00 93.88 96 ALA A O 1
ATOM 779 N N .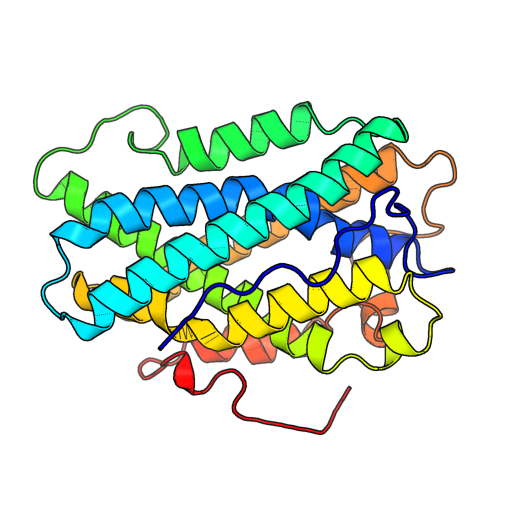 ARG A 1 97 ? 8.147 13.331 3.435 1.00 94.12 97 ARG A N 1
ATOM 780 C CA . ARG A 1 97 ? 6.748 13.660 3.111 1.00 94.12 97 ARG A CA 1
ATOM 781 C C . ARG A 1 97 ? 5.765 12.625 3.649 1.00 94.12 97 ARG A C 1
ATOM 783 O O . ARG A 1 97 ? 4.748 13.008 4.218 1.00 94.12 97 ARG A O 1
ATOM 790 N N . LEU A 1 98 ? 6.054 11.335 3.481 1.00 94.06 98 LEU A N 1
ATOM 791 C CA . LEU A 1 98 ? 5.205 10.260 4.001 1.00 94.06 98 LEU A CA 1
ATOM 792 C C . LEU A 1 98 ? 5.162 10.292 5.533 1.00 94.06 98 LEU A C 1
ATOM 794 O O . LEU A 1 98 ? 4.085 10.186 6.111 1.00 94.06 98 LEU A O 1
ATOM 798 N N . ALA A 1 99 ? 6.293 10.552 6.192 1.00 91.44 99 ALA A N 1
ATOM 799 C CA . ALA A 1 99 ? 6.343 10.774 7.633 1.00 91.44 99 ALA A CA 1
ATOM 800 C C . ALA A 1 99 ? 5.495 11.987 8.053 1.00 91.44 99 ALA A C 1
ATOM 802 O O . ALA A 1 99 ? 4.726 11.891 9.007 1.00 91.44 99 ALA A O 1
ATOM 803 N N . ALA A 1 100 ? 5.554 13.103 7.319 1.00 91.88 100 ALA A N 1
ATOM 804 C CA . ALA A 1 100 ? 4.710 14.267 7.591 1.00 91.88 100 ALA A CA 1
ATOM 805 C C . ALA A 1 100 ? 3.206 13.960 7.449 1.00 91.88 100 ALA A C 1
ATOM 807 O O . ALA A 1 100 ? 2.397 14.516 8.192 1.00 91.88 100 ALA A O 1
ATOM 808 N N . ILE A 1 101 ? 2.820 13.058 6.542 1.00 91.69 101 ILE A N 1
ATOM 809 C CA . ILE A 1 101 ? 1.431 12.601 6.400 1.00 91.69 101 ILE A CA 1
ATOM 810 C C . ILE A 1 101 ? 1.043 11.686 7.568 1.00 91.69 101 ILE A C 1
ATOM 812 O O . ILE A 1 101 ? 0.115 12.009 8.304 1.00 91.69 101 ILE A O 1
ATOM 816 N N . PHE A 1 102 ? 1.748 10.570 7.767 1.00 90.62 102 PHE A N 1
ATOM 817 C CA . PHE A 1 102 ? 1.324 9.517 8.700 1.00 90.62 102 PHE A CA 1
ATOM 818 C C . PHE A 1 102 ? 1.617 9.826 10.173 1.00 90.62 102 PHE A C 1
ATOM 820 O O . PHE A 1 102 ? 0.864 9.406 11.049 1.00 90.62 102 PHE A O 1
ATOM 827 N N . ASN A 1 103 ? 2.682 10.576 10.463 1.00 86.62 103 ASN A N 1
ATOM 828 C CA . ASN A 1 103 ? 3.055 10.950 11.833 1.00 86.62 103 ASN A CA 1
ATOM 829 C C . ASN A 1 103 ? 2.645 12.388 12.178 1.00 86.62 103 ASN A C 1
ATOM 831 O O . ASN A 1 103 ? 2.514 12.717 13.354 1.00 86.62 103 ASN A O 1
ATOM 835 N N . GLY A 1 104 ? 2.436 13.239 11.169 1.00 86.88 104 GLY A N 1
ATOM 836 C CA . GLY A 1 104 ? 1.950 14.608 11.335 1.00 86.88 104 GLY A CA 1
ATOM 837 C C . GLY A 1 104 ? 0.446 14.705 11.099 1.00 86.88 104 GLY A C 1
ATOM 838 O O . GLY A 1 104 ? -0.336 14.672 12.045 1.00 86.88 104 GLY A O 1
ATOM 839 N N . LEU A 1 105 ? 0.038 14.825 9.831 1.00 83.81 105 LEU A N 1
ATOM 840 C CA . LEU A 1 105 ? -1.350 15.097 9.434 1.00 83.81 105 LEU A CA 1
ATOM 841 C C . LEU A 1 105 ? -2.356 14.100 10.036 1.00 83.81 105 LEU A C 1
ATOM 843 O O . LEU A 1 105 ? -3.401 14.508 10.541 1.00 83.81 105 LEU A O 1
ATOM 847 N N . LEU A 1 106 ? -2.008 12.814 9.986 1.00 86.56 106 LEU A N 1
ATOM 848 C CA . LEU A 1 106 ? -2.797 11.670 10.450 1.00 86.56 106 LEU A CA 1
ATOM 849 C C . LEU A 1 106 ? -2.207 11.021 11.718 1.00 86.56 106 LEU A C 1
ATOM 851 O O . LEU A 1 106 ? -2.575 9.899 12.084 1.00 86.56 106 LEU A O 1
ATOM 855 N N . GLY A 1 107 ? -1.290 11.727 12.387 1.00 83.44 107 GLY A N 1
ATOM 856 C CA . GLY A 1 107 ? -0.659 11.290 13.627 1.00 83.44 107 GLY A CA 1
ATOM 857 C C . GLY A 1 107 ? -1.607 11.313 14.829 1.00 83.44 107 GLY A C 1
ATOM 858 O O . GLY A 1 107 ? -2.820 11.483 14.701 1.00 83.44 107 GLY A O 1
ATOM 859 N N . GLU A 1 108 ? -1.060 11.120 16.029 1.00 80.44 108 GLU A N 1
ATOM 860 C CA . GLU A 1 108 ? -1.845 11.171 17.276 1.00 80.44 108 GLU A CA 1
ATOM 861 C C . GLU A 1 108 ? -2.386 12.571 17.562 1.00 80.44 108 GLU A C 1
ATOM 863 O O . GLU A 1 108 ? -3.543 12.727 17.953 1.00 80.44 108 GLU A O 1
ATOM 868 N N . LYS A 1 109 ? -1.568 13.594 17.298 1.00 76.94 109 LYS A N 1
ATOM 869 C CA . LYS A 1 109 ? -2.003 14.988 17.298 1.00 76.94 109 LYS A CA 1
ATOM 870 C C . LYS A 1 109 ? -2.708 15.287 15.981 1.00 76.94 109 LYS A C 1
ATOM 872 O O . LYS A 1 109 ? -2.158 15.038 14.909 1.00 76.94 109 LYS A O 1
ATOM 877 N N . VAL A 1 110 ? -3.888 15.892 16.054 1.00 77.56 110 VAL A N 1
ATOM 878 C CA . VAL A 1 110 ? -4.618 16.390 14.888 1.00 77.56 110 VAL A CA 1
ATOM 879 C C . VAL A 1 110 ? -3.739 17.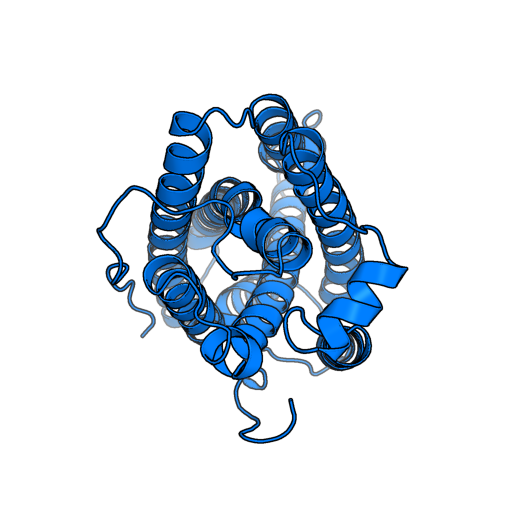397 14.156 1.00 77.56 110 VAL A C 1
ATOM 881 O O . VAL A 1 110 ? -3.315 18.408 14.728 1.00 77.56 110 VAL A O 1
ATOM 884 N N . MET A 1 111 ? -3.434 17.091 12.892 1.00 73.56 111 MET A N 1
ATOM 885 C CA . MET A 1 111 ? -2.540 17.880 12.040 1.00 73.56 111 MET A CA 1
ATOM 886 C C . MET A 1 111 ? -1.146 18.131 12.651 1.00 73.56 111 MET A C 1
ATOM 888 O O . MET A 1 111 ? -0.505 19.132 12.336 1.00 73.56 111 MET A O 1
ATOM 892 N N . GLY A 1 112 ? -0.689 17.268 13.565 1.00 75.94 112 GLY A N 1
ATOM 893 C CA . GLY A 1 112 ? 0.569 17.433 14.299 1.00 75.94 112 GLY A CA 1
ATOM 894 C C . GLY A 1 112 ? 0.564 18.548 15.355 1.00 75.94 112 GLY A C 1
ATOM 895 O O . GLY A 1 112 ? 1.606 18.823 15.943 1.00 75.94 112 GLY A O 1
ATOM 896 N N . ARG A 1 113 ? -0.580 19.201 15.604 1.00 80.94 113 ARG A N 1
ATOM 897 C CA . ARG A 1 113 ? -0.659 20.426 16.421 1.00 80.94 113 ARG A CA 1
ATOM 898 C C . ARG A 1 113 ? -1.462 20.255 17.700 1.00 80.94 113 ARG A C 1
ATOM 900 O O . ARG A 1 113 ? -1.002 20.664 18.759 1.00 80.94 113 ARG A O 1
ATOM 907 N N . TRP A 1 114 ? -2.647 19.660 17.604 1.00 79.50 114 TRP A N 1
ATOM 908 C CA . TRP A 1 114 ? -3.596 19.609 18.714 1.00 79.50 114 TRP A CA 1
ATOM 909 C C . TRP A 1 114 ? -3.790 18.179 19.207 1.00 79.50 114 TRP A C 1
ATOM 911 O O . TRP A 1 114 ? -4.058 17.287 18.406 1.00 79.50 114 TRP A O 1
ATOM 921 N N . GLN A 1 115 ? -3.649 17.950 20.512 1.00 87.75 115 GLN A N 1
ATOM 922 C CA . GLN A 1 115 ? -3.888 16.639 21.108 1.00 87.75 115 GLN A CA 1
ATOM 923 C C . GLN A 1 115 ? -5.371 16.514 21.479 1.00 87.75 115 GLN A C 1
ATOM 925 O O . GLN A 1 115 ? -5.849 17.274 22.319 1.00 87.75 115 GLN A O 1
ATOM 930 N N . PRO A 1 116 ? -6.122 15.605 20.837 1.00 86.81 116 PRO A N 1
ATOM 931 C CA . PRO A 1 116 ? -7.524 15.421 21.158 1.00 86.81 116 PRO A CA 1
ATOM 932 C C . PRO A 1 116 ? -7.674 14.679 22.490 1.00 86.81 116 PRO A C 1
ATOM 934 O O . PRO A 1 116 ? -6.977 13.696 22.729 1.00 86.81 116 PRO A O 1
ATOM 937 N N . GLU A 1 117 ? -8.630 15.102 23.316 1.00 87.94 117 GLU A N 1
ATOM 938 C CA . GLU A 1 117 ? -8.912 14.492 24.623 1.00 87.94 117 GLU A CA 1
ATOM 939 C C . GLU A 1 117 ? -10.336 13.921 24.701 1.00 87.94 117 GLU A C 1
ATOM 941 O O . GLU A 1 117 ? -11.264 14.362 24.004 1.00 87.94 117 GLU A O 1
ATOM 946 N N . GLY A 1 118 ? -10.508 12.898 25.545 1.00 90.50 118 GLY A N 1
ATOM 947 C CA . GLY A 1 118 ? -11.790 12.246 25.814 1.00 90.50 118 GLY A CA 1
ATOM 948 C C . GLY A 1 118 ? -12.518 11.809 24.538 1.00 90.50 118 GLY A C 1
ATOM 949 O O . GLY A 1 118 ? -11.967 11.128 23.671 1.00 90.50 118 GLY A O 1
ATOM 950 N N . ARG A 1 119 ? -13.773 12.248 24.372 1.00 91.88 119 ARG A N 1
ATOM 951 C CA . ARG A 1 119 ? -14.603 11.889 23.205 1.00 91.88 119 ARG A CA 1
ATOM 952 C C . ARG A 1 119 ? -13.998 12.297 21.857 1.00 91.88 119 ARG A C 1
ATOM 954 O O . ARG A 1 119 ? -14.318 11.692 20.835 1.00 91.88 119 ARG A O 1
ATOM 961 N N . TRP A 1 120 ? -13.162 13.336 21.822 1.00 92.06 120 TRP A N 1
ATOM 962 C CA . TRP A 1 120 ? -12.530 13.786 20.583 1.00 92.06 120 TRP A CA 1
ATOM 963 C C . TRP A 1 120 ? -11.370 12.887 20.179 1.00 92.06 120 TRP A C 1
ATOM 965 O O . TRP A 1 120 ? -11.191 12.653 18.986 1.00 92.06 120 TRP A O 1
ATOM 975 N N . GLN A 1 121 ? -10.648 12.325 21.152 1.00 92.75 121 GLN A N 1
ATOM 976 C CA . GLN A 1 121 ? -9.597 11.339 20.902 1.00 92.75 121 GLN A CA 1
ATOM 977 C C . GLN A 1 121 ? -10.183 10.100 20.228 1.00 92.75 121 GLN A C 1
ATOM 979 O O . GLN A 1 121 ? -9.700 9.665 19.182 1.00 92.75 121 GLN A O 1
ATOM 984 N N . PHE A 1 122 ? -11.296 9.601 20.769 1.00 94.38 122 PHE A N 1
ATOM 985 C CA . PHE A 1 122 ? -12.022 8.476 20.189 1.00 94.38 122 PHE A CA 1
ATOM 986 C C . PHE A 1 122 ? -12.529 8.783 18.771 1.00 94.38 122 PHE A C 1
ATOM 988 O O . PHE A 1 122 ? -12.329 7.996 17.847 1.00 94.38 122 PHE A O 1
ATOM 995 N N . ARG A 1 123 ? -13.131 9.962 18.549 1.00 94.88 123 ARG A N 1
ATOM 996 C CA . ARG A 1 123 ? -13.587 10.382 17.209 1.00 94.88 123 ARG A CA 1
ATOM 997 C C . ARG A 1 123 ? -12.439 10.493 16.207 1.00 94.88 123 ARG A C 1
ATOM 999 O O . ARG A 1 123 ? -12.626 10.121 15.050 1.00 94.88 123 ARG A O 1
ATOM 1006 N N . TRP A 1 124 ? -11.281 10.982 16.644 1.00 95.38 124 TRP A N 1
ATOM 1007 C CA . TRP A 1 124 ? -10.075 11.077 15.827 1.00 95.38 124 TRP A CA 1
ATOM 1008 C C . TRP A 1 124 ? -9.530 9.697 15.449 1.00 95.38 124 TRP A C 1
ATOM 1010 O O . TRP A 1 124 ? -9.226 9.457 14.281 1.00 95.38 124 TRP A O 1
ATOM 1020 N N . LEU A 1 125 ? -9.460 8.763 16.402 1.00 96.19 125 LEU A N 1
ATOM 1021 C CA . LEU A 1 125 ? -9.098 7.369 16.137 1.00 96.19 125 LEU A CA 1
ATOM 1022 C C . LEU A 1 125 ? -10.066 6.720 15.139 1.00 96.19 125 LEU A C 1
ATOM 1024 O O . LEU A 1 125 ? -9.627 6.216 14.109 1.00 96.19 125 LEU A O 1
ATOM 1028 N N . ARG A 1 126 ? -11.377 6.818 15.384 1.00 97.50 126 ARG A N 1
ATOM 1029 C CA . ARG A 1 126 ? -12.415 6.259 14.505 1.00 97.50 126 ARG A CA 1
ATOM 1030 C C . ARG A 1 126 ? -12.352 6.824 13.085 1.00 97.50 126 ARG A C 1
ATOM 1032 O O . ARG A 1 126 ? -12.521 6.078 12.127 1.00 97.50 126 ARG A O 1
ATOM 1039 N N . MET A 1 127 ? -12.112 8.128 12.928 1.00 97.12 127 MET A N 1
ATOM 1040 C CA . MET A 1 127 ? -11.939 8.736 11.603 1.00 97.12 127 MET A CA 1
ATOM 1041 C C . MET A 1 127 ? -10.732 8.137 10.876 1.00 97.12 127 MET A C 1
ATOM 1043 O O . MET A 1 127 ? -10.872 7.689 9.741 1.00 97.12 127 MET A O 1
ATOM 1047 N N . ARG A 1 128 ? -9.576 8.067 11.548 1.00 97.50 128 ARG A N 1
ATOM 1048 C CA . ARG A 1 128 ? -8.350 7.506 10.968 1.00 97.50 128 ARG A CA 1
ATOM 1049 C C . ARG A 1 128 ? -8.516 6.033 10.589 1.00 97.50 128 ARG A C 1
ATOM 1051 O O . ARG A 1 128 ? -8.104 5.659 9.502 1.00 97.50 128 ARG A O 1
ATOM 1058 N N . ILE A 1 129 ? -9.196 5.228 11.407 1.00 98.31 129 ILE A N 1
ATOM 1059 C CA . ILE A 1 129 ? -9.548 3.837 11.065 1.00 98.31 129 ILE A CA 1
ATOM 1060 C C . ILE A 1 129 ? -10.485 3.784 9.852 1.00 98.31 129 ILE A C 1
ATOM 1062 O O . ILE A 1 129 ? -10.317 2.936 8.985 1.00 98.31 129 ILE A O 1
ATOM 1066 N N . GLY A 1 130 ? -11.415 4.732 9.720 1.00 98.19 130 GLY A N 1
ATOM 1067 C CA . GLY A 1 130 ? -12.229 4.867 8.511 1.00 98.19 130 GLY A CA 1
ATOM 1068 C C . GLY A 1 130 ? -11.409 5.188 7.254 1.00 98.19 130 GLY A C 1
ATOM 1069 O O . GLY A 1 130 ? -11.754 4.726 6.168 1.00 98.19 130 GLY A O 1
ATOM 1070 N N . MET A 1 131 ? -10.308 5.937 7.389 1.00 97.88 131 MET A N 1
ATOM 1071 C CA . MET A 1 131 ? -9.342 6.124 6.300 1.00 97.88 131 MET A CA 1
ATOM 1072 C C . MET A 1 131 ? -8.545 4.848 6.015 1.00 97.88 131 MET A C 1
ATOM 1074 O O . MET A 1 131 ? -8.313 4.568 4.845 1.00 97.88 131 MET A O 1
ATOM 1078 N N . VAL A 1 132 ? -8.169 4.066 7.037 1.00 98.00 132 VAL A N 1
ATOM 1079 C CA . VAL A 1 132 ? -7.547 2.743 6.838 1.00 98.00 132 VAL A CA 1
ATOM 1080 C C . VAL A 1 132 ? -8.487 1.846 6.040 1.00 98.00 132 VAL A C 1
ATOM 1082 O O . VAL A 1 132 ? -8.111 1.412 4.966 1.00 98.00 132 VAL A O 1
ATOM 1085 N N . ALA A 1 133 ? -9.750 1.698 6.454 1.00 98.19 133 ALA A N 1
ATOM 1086 C CA . ALA A 1 133 ? -10.748 0.910 5.722 1.00 98.19 133 ALA A CA 1
ATOM 1087 C C . ALA A 1 133 ? -10.919 1.345 4.254 1.00 98.19 133 ALA A C 1
ATOM 1089 O O . ALA A 1 133 ? -11.126 0.521 3.366 1.00 98.19 133 ALA A O 1
ATOM 1090 N N . ALA A 1 134 ? -10.819 2.649 3.985 1.00 97.94 134 ALA A N 1
ATOM 1091 C CA . ALA A 1 134 ? -10.833 3.164 2.623 1.00 97.94 134 ALA A CA 1
ATOM 1092 C C . ALA A 1 134 ? -9.576 2.793 1.822 1.00 97.94 134 ALA A C 1
ATOM 1094 O O . ALA A 1 134 ? -9.693 2.503 0.632 1.00 97.94 134 ALA A O 1
ATOM 1095 N N . ILE A 1 135 ? -8.393 2.835 2.441 1.00 97.19 135 ILE A N 1
ATOM 1096 C CA . ILE A 1 135 ? -7.135 2.449 1.793 1.00 97.19 135 ILE A CA 1
ATOM 1097 C C . ILE A 1 135 ? -7.118 0.938 1.543 1.00 97.19 135 ILE A C 1
ATOM 1099 O O . ILE A 1 135 ? -6.834 0.553 0.416 1.00 97.19 135 ILE A O 1
ATOM 1103 N N . GLU A 1 136 ? -7.559 0.134 2.510 1.00 96.56 136 GLU A N 1
ATOM 1104 C CA . GLU A 1 136 ? -7.729 -1.322 2.393 1.00 96.56 136 GLU A CA 1
ATOM 1105 C C . GLU A 1 136 ? -8.653 -1.714 1.237 1.00 96.56 136 GLU A C 1
ATOM 1107 O O . GLU A 1 136 ? -8.404 -2.650 0.484 1.00 96.56 136 GLU A O 1
ATOM 1112 N N . HIS A 1 137 ? -9.730 -0.957 1.011 1.00 96.81 137 HIS A N 1
ATOM 1113 C CA . HIS A 1 137 ? -10.552 -1.191 -0.174 1.00 96.81 137 HIS A CA 1
ATOM 1114 C C . HIS A 1 137 ? -9.779 -0.928 -1.477 1.00 96.81 137 HIS A C 1
ATOM 1116 O O . HIS A 1 137 ? -9.928 -1.666 -2.452 1.00 96.81 137 HIS A O 1
ATOM 1122 N N . ILE A 1 138 ? -8.954 0.122 -1.517 1.00 96.56 138 ILE A N 1
ATOM 1123 C CA . ILE A 1 138 ? -8.137 0.442 -2.693 1.00 96.56 138 ILE A CA 1
ATOM 1124 C C . ILE A 1 138 ? -7.088 -0.653 -2.921 1.00 96.56 138 ILE A C 1
ATOM 1126 O O . ILE A 1 138 ? -6.948 -1.111 -4.057 1.00 96.56 138 ILE A O 1
ATOM 1130 N N . THR A 1 139 ? -6.374 -1.081 -1.879 1.00 95.81 139 THR A N 1
ATOM 1131 C CA . THR A 1 139 ? -5.356 -2.139 -1.962 1.00 95.81 139 THR A CA 1
ATOM 1132 C C . THR A 1 139 ? -5.986 -3.475 -2.327 1.00 95.81 139 THR A C 1
ATOM 1134 O O . THR A 1 139 ? -5.499 -4.108 -3.255 1.00 95.81 139 THR A O 1
ATOM 1137 N N . CYS A 1 140 ? -7.144 -3.837 -1.768 1.00 95.44 140 CYS A N 1
ATOM 1138 C CA . CYS A 1 140 ? -7.904 -5.026 -2.161 1.00 95.44 140 CYS A CA 1
ATOM 1139 C C . CYS A 1 140 ? -8.299 -5.010 -3.653 1.00 95.44 140 CYS A C 1
ATOM 1141 O O . CYS A 1 140 ? -8.170 -6.014 -4.359 1.00 95.44 140 CYS A O 1
ATOM 1143 N N . VAL A 1 141 ? -8.743 -3.864 -4.189 1.00 95.75 141 VAL A N 1
ATOM 1144 C CA . VAL A 1 141 ? -9.037 -3.721 -5.629 1.00 95.75 141 VAL A CA 1
ATOM 1145 C C . VAL A 1 141 ? -7.773 -3.907 -6.476 1.00 95.75 141 VAL A C 1
ATOM 1147 O O . VAL A 1 141 ? -7.814 -4.579 -7.507 1.00 95.75 141 VAL A O 1
ATOM 1150 N N . LEU A 1 142 ? -6.641 -3.340 -6.057 1.00 96.06 142 LEU A N 1
ATOM 1151 C CA . LEU A 1 142 ? -5.366 -3.500 -6.762 1.00 96.06 142 LEU A CA 1
ATOM 1152 C C . LEU A 1 142 ? -4.800 -4.924 -6.635 1.00 96.06 142 LEU A C 1
ATOM 1154 O O . LEU A 1 142 ? -4.250 -5.436 -7.609 1.00 96.06 142 LEU A O 1
ATOM 1158 N N . GLY A 1 143 ? -4.994 -5.572 -5.487 1.00 94.69 143 GLY A N 1
ATOM 1159 C CA . GLY A 1 143 ? -4.658 -6.966 -5.208 1.00 94.69 143 GLY A CA 1
ATOM 1160 C C . GLY A 1 143 ? -5.405 -7.910 -6.145 1.00 94.69 143 GLY A C 1
ATOM 1161 O O . GLY A 1 143 ? -4.794 -8.688 -6.876 1.00 94.69 143 GLY A O 1
ATOM 1162 N N . ASN A 1 144 ? -6.726 -7.747 -6.247 1.00 94.50 144 ASN A N 1
ATOM 1163 C CA . ASN A 1 144 ? -7.538 -8.476 -7.223 1.00 94.50 144 ASN A CA 1
ATOM 1164 C C . ASN A 1 144 ? -7.056 -8.252 -8.665 1.00 94.50 144 ASN A C 1
ATOM 1166 O O . ASN A 1 144 ? -6.983 -9.197 -9.452 1.00 94.50 144 ASN A O 1
ATOM 1170 N N . TRP A 1 145 ? -6.701 -7.012 -9.021 1.00 96.19 145 TRP A N 1
ATOM 1171 C CA . TRP A 1 145 ? -6.178 -6.711 -10.352 1.00 96.19 145 TRP A CA 1
ATOM 1172 C C . TRP A 1 145 ? -4.853 -7.429 -10.635 1.00 96.19 145 TRP A C 1
ATOM 1174 O O . TRP A 1 145 ? -4.740 -8.054 -11.687 1.00 96.19 145 TRP A O 1
ATOM 1184 N N . ILE A 1 146 ? -3.865 -7.378 -9.731 1.00 95.88 146 ILE A N 1
ATOM 1185 C CA . ILE A 1 146 ? -2.545 -7.988 -9.971 1.00 95.88 146 ILE A CA 1
ATOM 1186 C C . ILE A 1 146 ? -2.605 -9.522 -9.983 1.00 95.88 146 ILE A C 1
ATOM 1188 O O . ILE A 1 146 ? -1.905 -10.159 -10.775 1.00 95.88 146 ILE A O 1
ATOM 1192 N N . LEU A 1 147 ? -3.484 -10.119 -9.172 1.00 94.81 147 LEU A N 1
ATOM 1193 C CA . LEU A 1 147 ? -3.731 -11.563 -9.159 1.00 94.81 147 LEU A CA 1
ATOM 1194 C C . LEU A 1 147 ? -4.326 -12.051 -10.485 1.00 94.81 147 LEU A C 1
ATOM 1196 O O . LEU A 1 147 ? -3.884 -13.064 -11.024 1.00 94.81 147 LEU A O 1
ATOM 1200 N N . ALA A 1 148 ? -5.283 -11.307 -11.047 1.00 93.75 148 ALA A N 1
ATOM 1201 C CA . ALA A 1 148 ? -5.925 -11.647 -12.317 1.00 93.75 148 ALA A CA 1
ATOM 1202 C C . ALA A 1 148 ? -5.105 -11.239 -13.560 1.00 93.75 148 ALA A C 1
ATOM 1204 O O . ALA A 1 148 ? -5.447 -11.616 -14.685 1.00 93.75 148 ALA A O 1
ATOM 1205 N N . ASN A 1 149 ? -4.036 -10.453 -13.396 1.00 94.25 149 ASN A N 1
ATOM 1206 C CA . ASN A 1 149 ? -3.318 -9.865 -14.519 1.00 94.25 149 ASN A CA 1
ATOM 1207 C C . ASN A 1 149 ? -2.443 -10.887 -15.264 1.00 94.25 149 ASN A C 1
ATOM 1209 O O . ASN A 1 149 ? -1.400 -11.328 -14.774 1.00 94.25 149 ASN A O 1
ATOM 1213 N N . GLN A 1 150 ? -2.835 -11.210 -16.499 1.00 94.44 150 GLN A N 1
ATOM 1214 C CA . GLN A 1 150 ? -2.046 -12.064 -17.392 1.00 94.44 150 GLN A CA 1
ATOM 1215 C C . GLN A 1 150 ? -1.067 -11.281 -18.276 1.00 94.44 150 GLN A C 1
ATOM 1217 O O . GLN A 1 150 ? -0.075 -11.846 -18.727 1.00 94.44 150 GLN A O 1
ATOM 1222 N N . ALA A 1 151 ? -1.325 -9.998 -18.541 1.00 96.00 151 ALA A N 1
ATOM 1223 C CA . ALA A 1 151 ? -0.496 -9.184 -19.431 1.00 96.00 151 ALA A CA 1
ATOM 1224 C C . ALA A 1 151 ? 0.918 -8.976 -18.866 1.00 96.00 151 ALA A C 1
ATOM 1226 O O . ALA A 1 151 ? 1.894 -9.147 -19.589 1.00 96.00 151 ALA A O 1
ATOM 1227 N N . ILE A 1 152 ? 1.026 -8.681 -17.567 1.00 96.06 152 ILE A N 1
ATOM 1228 C CA . ILE A 1 152 ? 2.300 -8.576 -16.850 1.00 96.06 152 ILE A CA 1
ATOM 1229 C C . ILE A 1 152 ? 3.003 -9.929 -16.842 1.00 96.06 152 ILE A C 1
ATOM 1231 O O . ILE A 1 152 ? 4.169 -9.989 -17.196 1.00 96.06 152 ILE A O 1
ATOM 1235 N N . ALA A 1 153 ? 2.293 -11.019 -16.530 1.00 94.38 153 ALA A N 1
ATOM 1236 C CA . ALA A 1 153 ? 2.880 -12.361 -16.500 1.00 94.38 153 ALA A CA 1
ATOM 1237 C C . ALA A 1 153 ? 3.466 -12.800 -17.855 1.00 94.38 153 ALA A C 1
ATOM 1239 O O . ALA A 1 153 ? 4.457 -13.517 -17.894 1.00 94.38 153 ALA A O 1
ATOM 1240 N N . ARG A 1 154 ? 2.868 -12.359 -18.970 1.00 95.56 154 ARG A N 1
ATOM 1241 C CA . ARG A 1 154 ? 3.345 -12.642 -20.335 1.00 95.56 154 ARG A CA 1
ATOM 1242 C C . ARG A 1 154 ? 4.463 -11.711 -20.805 1.00 95.56 154 ARG A C 1
ATOM 1244 O O . ARG A 1 154 ? 5.008 -11.933 -21.879 1.00 95.56 154 ARG A O 1
ATOM 1251 N N . ALA A 1 155 ? 4.772 -10.661 -20.051 1.00 95.81 155 ALA A N 1
ATOM 1252 C CA . ALA A 1 155 ? 5.754 -9.653 -20.430 1.00 95.81 155 ALA A CA 1
ATOM 1253 C C . ALA A 1 155 ? 7.142 -9.898 -19.833 1.00 95.81 155 ALA A C 1
ATOM 1255 O O . ALA A 1 155 ? 7.923 -8.956 -19.753 1.00 95.81 155 ALA A O 1
ATOM 1256 N N . ASP A 1 156 ? 7.421 -11.143 -19.437 1.00 95.62 156 ASP A N 1
ATOM 1257 C CA . ASP A 1 156 ? 8.696 -11.575 -18.856 1.00 95.62 156 ASP A CA 1
ATOM 1258 C C . ASP A 1 156 ? 9.129 -10.724 -17.642 1.00 95.62 156 ASP A C 1
ATOM 1260 O O . ASP A 1 156 ? 10.208 -10.134 -17.636 1.00 95.62 156 ASP A O 1
ATOM 1264 N N . PRO A 1 157 ? 8.254 -10.544 -16.633 1.00 97.25 157 PRO A N 1
ATOM 1265 C CA . PRO A 1 157 ? 8.573 -9.699 -15.494 1.00 97.25 157 PRO A CA 1
ATOM 1266 C C . PRO A 1 157 ? 9.631 -10.369 -14.610 1.00 97.25 157 PRO A C 1
ATOM 1268 O O . PRO A 1 157 ? 9.727 -11.595 -14.593 1.00 97.25 157 PRO A O 1
ATOM 1271 N N . ASP A 1 158 ? 10.351 -9.591 -13.795 1.00 97.31 158 ASP A N 1
ATOM 1272 C CA . ASP A 1 158 ? 11.139 -10.183 -12.708 1.00 97.31 158 ASP A CA 1
ATOM 1273 C C . ASP A 1 158 ? 10.188 -11.011 -11.818 1.00 97.31 158 ASP A C 1
ATOM 1275 O O . ASP A 1 158 ? 9.201 -10.467 -11.291 1.00 97.31 158 ASP A O 1
ATOM 1279 N N . PRO A 1 159 ? 10.429 -12.329 -11.687 1.00 95.62 159 PRO A N 1
ATOM 1280 C CA . PRO A 1 159 ? 9.478 -13.230 -11.049 1.00 95.62 159 PRO A CA 1
ATOM 1281 C C . PRO A 1 159 ? 9.303 -12.900 -9.568 1.00 95.62 159 PRO A C 1
ATOM 1283 O O . PRO A 1 159 ? 8.192 -13.006 -9.052 1.00 95.62 159 PRO A O 1
ATOM 1286 N N . ARG A 1 160 ? 10.359 -12.408 -8.915 1.00 95.81 160 ARG A N 1
ATOM 1287 C CA . ARG A 1 160 ? 10.396 -12.099 -7.484 1.00 95.81 160 ARG A CA 1
ATOM 1288 C C . ARG A 1 160 ? 9.535 -10.882 -7.181 1.00 95.81 160 ARG A C 1
ATOM 1290 O O . ARG A 1 160 ? 8.711 -10.916 -6.269 1.00 95.81 160 ARG A O 1
ATOM 1297 N N . THR A 1 161 ? 9.654 -9.808 -7.970 1.00 96.69 161 THR A N 1
ATOM 1298 C CA . THR A 1 161 ? 8.786 -8.630 -7.796 1.00 96.69 161 THR A CA 1
ATOM 1299 C C . THR A 1 161 ? 7.316 -8.983 -8.018 1.00 96.69 161 THR A C 1
ATOM 1301 O O . THR A 1 161 ? 6.460 -8.579 -7.227 1.00 96.69 161 THR A O 1
ATOM 1304 N N . LEU A 1 162 ? 6.999 -9.746 -9.071 1.00 96.44 162 LEU A N 1
ATOM 1305 C CA . LEU A 1 162 ? 5.615 -10.132 -9.351 1.00 96.44 162 LEU A CA 1
ATOM 1306 C C . LEU A 1 162 ? 5.040 -11.050 -8.263 1.00 96.44 162 LEU A C 1
ATOM 1308 O O . LEU A 1 162 ? 3.885 -10.878 -7.871 1.00 96.44 162 LEU A O 1
ATOM 1312 N N . GLU A 1 163 ? 5.822 -12.014 -7.782 1.00 95.88 163 GLU A N 1
ATOM 1313 C CA . GLU A 1 163 ? 5.416 -12.928 -6.717 1.00 95.88 163 GLU A CA 1
ATOM 1314 C C . GLU A 1 163 ? 5.149 -12.185 -5.407 1.00 95.88 163 GLU A C 1
ATOM 1316 O O . GLU A 1 163 ? 4.089 -12.386 -4.815 1.00 95.88 163 GLU A O 1
ATOM 1321 N N . LEU A 1 164 ? 6.026 -11.258 -5.006 1.00 96.44 164 LEU A N 1
ATOM 1322 C CA . LEU A 1 164 ? 5.819 -10.422 -3.820 1.00 96.44 164 LEU A CA 1
ATOM 1323 C C . LEU A 1 164 ? 4.511 -9.625 -3.923 1.00 96.44 164 LEU A C 1
ATOM 1325 O O . LEU A 1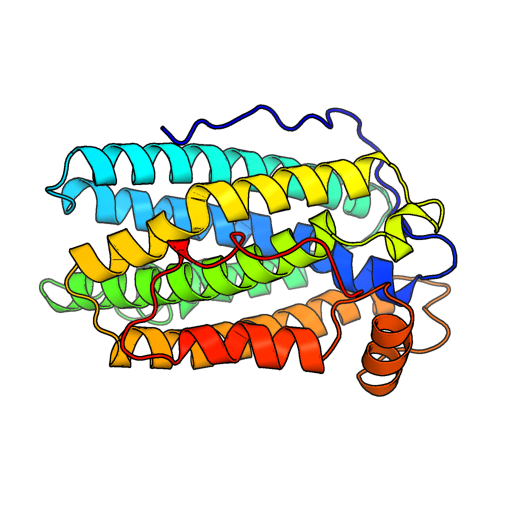 164 ? 3.706 -9.631 -2.992 1.00 96.44 164 LEU A O 1
ATOM 1329 N N . LEU A 1 165 ? 4.261 -8.977 -5.067 1.00 96.88 165 LEU A N 1
ATOM 1330 C CA . LEU A 1 165 ? 3.036 -8.199 -5.280 1.00 96.88 165 LEU A CA 1
ATOM 1331 C C . LEU A 1 165 ? 1.772 -9.070 -5.282 1.00 96.88 165 LEU A C 1
ATOM 1333 O O . LEU A 1 165 ? 0.723 -8.622 -4.822 1.00 96.88 165 LEU A O 1
ATOM 1337 N N . ARG A 1 166 ? 1.850 -10.305 -5.791 1.00 95.94 166 ARG A N 1
ATOM 1338 C CA . ARG A 1 166 ? 0.733 -11.261 -5.763 1.00 95.94 166 ARG A CA 1
ATOM 1339 C C . ARG A 1 166 ? 0.493 -11.830 -4.373 1.00 95.94 166 ARG A C 1
ATOM 1341 O O . ARG A 1 166 ? -0.663 -11.955 -3.988 1.00 95.94 166 ARG A O 1
ATOM 1348 N N . TRP A 1 167 ? 1.549 -12.155 -3.631 1.00 95.75 167 TRP A N 1
ATOM 1349 C CA . TRP A 1 167 ? 1.442 -12.601 -2.244 1.00 95.75 167 TRP A CA 1
ATOM 1350 C C . TRP A 1 167 ? 0.750 -11.539 -1.393 1.00 95.75 167 TRP A C 1
ATOM 1352 O O . TRP A 1 167 ? -0.265 -11.836 -0.767 1.00 95.75 167 TRP A O 1
ATOM 1362 N N . HIS A 1 168 ? 1.231 -10.297 -1.461 1.00 95.69 168 HIS A N 1
ATOM 1363 C CA . HIS A 1 168 ? 0.594 -9.184 -0.771 1.00 95.69 168 HIS A CA 1
ATOM 1364 C C . HIS A 1 168 ? -0.853 -9.015 -1.250 1.00 95.69 168 HIS A C 1
ATOM 1366 O O . HIS A 1 168 ? -1.775 -9.082 -0.448 1.00 95.69 168 HIS A O 1
ATOM 1372 N N . GLY A 1 169 ? -1.088 -8.928 -2.563 1.00 94.31 169 GLY A N 1
ATOM 1373 C CA . GLY A 1 169 ? -2.439 -8.781 -3.108 1.00 94.31 169 GLY A CA 1
ATOM 1374 C C . GLY A 1 169 ? -3.416 -9.893 -2.704 1.00 94.31 169 GLY A C 1
ATOM 1375 O O . GLY A 1 169 ? -4.612 -9.635 -2.606 1.00 94.31 169 GLY A O 1
ATOM 1376 N N . TRP A 1 170 ? -2.937 -11.114 -2.460 1.00 93.75 170 TRP A N 1
ATOM 1377 C CA . TRP A 1 170 ? -3.755 -12.198 -1.916 1.00 93.75 170 TRP A CA 1
ATOM 1378 C C . TRP A 1 170 ? -4.129 -11.943 -0.453 1.00 93.75 170 TRP A C 1
ATOM 1380 O O . TRP A 1 170 ? -5.283 -12.161 -0.089 1.00 93.75 170 TRP A O 1
ATOM 1390 N N . GLU A 1 171 ? -3.190 -11.483 0.379 1.00 93.12 171 GLU A N 1
ATOM 1391 C CA . GLU A 1 171 ? -3.446 -11.198 1.803 1.00 93.12 171 GLU A CA 1
ATOM 1392 C C . GLU A 1 171 ? -4.391 -10.006 1.968 1.00 93.12 171 GLU A C 1
ATOM 1394 O O . GLU A 1 171 ? -5.369 -10.121 2.705 1.00 93.12 171 GLU A O 1
ATOM 1399 N N . GLU A 1 172 ? -4.247 -8.974 1.132 1.00 92.19 172 GLU A N 1
ATOM 1400 C CA . GLU A 1 172 ? -5.208 -7.864 1.034 1.00 92.19 172 GLU A CA 1
ATOM 1401 C C . GLU A 1 172 ? -6.639 -8.334 0.759 1.00 92.19 172 GLU A C 1
ATOM 1403 O O . GLU A 1 172 ? -7.619 -7.756 1.234 1.00 92.19 172 GLU A O 1
ATOM 1408 N N . VAL A 1 173 ? -6.794 -9.396 -0.035 1.00 89.69 173 VAL A N 1
ATOM 1409 C CA . VAL A 1 173 ? -8.105 -9.994 -0.296 1.00 89.69 173 VAL A CA 1
ATOM 1410 C C . VAL A 1 173 ? -8.565 -10.829 0.895 1.00 89.69 173 VAL A C 1
ATOM 1412 O O . VAL A 1 173 ? -9.749 -10.787 1.216 1.00 89.69 173 VAL A O 1
ATOM 1415 N N . GLU A 1 174 ? -7.686 -11.565 1.570 1.00 89.31 174 GLU A N 1
ATOM 1416 C CA . GLU A 1 174 ? -8.041 -12.372 2.744 1.00 89.31 174 GLU A CA 1
ATOM 1417 C C . GLU A 1 174 ? -8.583 -11.512 3.895 1.00 89.31 174 GLU A C 1
ATOM 1419 O O . GLU A 1 174 ? -9.615 -11.855 4.478 1.00 89.31 174 GLU A O 1
ATOM 1424 N N . HIS A 1 175 ? -7.943 -10.376 4.189 1.00 89.06 175 HIS A N 1
ATOM 1425 C CA . HIS A 1 175 ? -8.308 -9.519 5.323 1.00 89.06 175 HIS A CA 1
ATOM 1426 C C . HIS A 1 175 ? -9.127 -8.271 4.971 1.00 89.06 175 HIS A C 1
ATOM 1428 O O . HIS A 1 175 ? -9.381 -7.432 5.834 1.00 89.06 175 HIS A O 1
ATOM 1434 N N . ARG A 1 176 ? -9.647 -8.196 3.739 1.00 91.38 176 ARG A N 1
ATOM 1435 C CA . ARG A 1 176 ? -10.413 -7.065 3.170 1.00 91.38 176 ARG A CA 1
ATOM 1436 C C . ARG A 1 176 ? -11.523 -6.473 4.049 1.00 91.38 176 ARG A C 1
ATOM 1438 O O . ARG A 1 176 ? -11.897 -5.313 3.869 1.00 91.38 176 ARG A O 1
ATOM 1445 N N . ALA A 1 177 ? -12.103 -7.265 4.952 1.00 95.44 177 ALA A N 1
ATOM 1446 C CA . ALA A 1 177 ? -13.190 -6.838 5.830 1.00 95.44 177 ALA A CA 1
ATOM 1447 C C . ALA A 1 177 ? -12.710 -6.247 7.166 1.00 95.44 177 ALA A C 1
ATOM 1449 O O . ALA A 1 177 ? -13.393 -5.395 7.727 1.00 95.44 177 ALA A O 1
ATOM 1450 N N . VAL A 1 178 ? -11.513 -6.596 7.652 1.00 97.44 178 VAL A N 1
ATOM 1451 C CA . VAL A 1 178 ? -11.100 -6.323 9.043 1.00 97.44 178 VAL A CA 1
ATOM 1452 C C . VAL A 1 178 ? -11.126 -4.833 9.377 1.00 97.44 178 VAL A C 1
ATOM 1454 O O . VAL A 1 178 ? -11.670 -4.430 10.406 1.00 97.44 178 VAL A O 1
ATOM 1457 N N . ALA A 1 179 ? -10.584 -3.985 8.502 1.00 97.75 179 ALA A N 1
ATOM 1458 C CA . ALA A 1 179 ? -10.577 -2.543 8.729 1.00 97.75 179 ALA A CA 1
ATOM 1459 C C . ALA A 1 179 ? -11.984 -1.923 8.703 1.00 97.75 179 ALA A C 1
ATOM 1461 O O . ALA A 1 179 ? -12.284 -1.011 9.481 1.00 97.75 179 ALA A O 1
ATOM 1462 N N . HIS A 1 180 ? -12.856 -2.419 7.823 1.00 98.00 180 HIS A N 1
ATOM 1463 C CA . HIS A 1 180 ? -14.251 -1.994 7.735 1.00 98.00 180 HIS A CA 1
ATOM 1464 C C . HIS A 1 180 ? -15.047 -2.404 8.979 1.00 98.00 180 HIS A C 1
ATOM 1466 O O . HIS A 1 180 ? -15.814 -1.600 9.522 1.00 98.00 180 HIS A O 1
ATOM 1472 N N . ASP A 1 181 ? -14.829 -3.624 9.452 1.00 98.06 181 ASP A N 1
ATOM 1473 C CA . ASP A 1 181 ? -15.529 -4.190 10.598 1.00 98.06 181 ASP A CA 1
ATOM 1474 C C . ASP A 1 181 ? -15.073 -3.503 11.876 1.00 98.06 181 ASP A C 1
ATOM 1476 O O . ASP A 1 181 ? -15.908 -3.093 12.679 1.00 98.06 181 ASP A O 1
ATOM 1480 N N . LEU A 1 182 ? -13.773 -3.219 12.006 1.00 98.44 182 LEU A N 1
ATOM 1481 C CA . LEU A 1 182 ? -13.247 -2.391 13.087 1.00 98.44 182 LEU A CA 1
ATOM 1482 C C . LEU A 1 182 ? -13.837 -0.973 13.057 1.00 98.44 182 LEU A C 1
ATOM 1484 O O . LEU A 1 182 ? -14.257 -0.453 14.092 1.00 98.44 182 LEU A O 1
ATOM 1488 N N . TYR A 1 183 ? -13.918 -0.338 11.883 1.00 98.50 183 TYR A N 1
ATOM 1489 C CA . TYR A 1 183 ? -14.545 0.980 11.750 1.00 98.50 183 TYR A CA 1
ATOM 1490 C C . TYR A 1 183 ? -16.012 0.963 12.202 1.00 98.50 183 TYR A C 1
ATOM 1492 O O . TYR A 1 183 ? -16.436 1.851 12.947 1.00 98.50 183 TYR A O 1
ATOM 1500 N N . THR A 1 184 ? -16.770 -0.047 11.777 1.00 97.75 184 THR A N 1
ATOM 1501 C CA . THR A 1 184 ? -18.194 -0.214 12.102 1.00 97.75 184 THR A CA 1
ATOM 1502 C C . THR A 1 184 ? -18.391 -0.532 13.583 1.00 97.75 184 THR A C 1
ATOM 1504 O O . THR A 1 184 ? -19.229 0.095 14.230 1.00 97.75 184 THR A O 1
ATOM 1507 N N . HIS A 1 185 ? -17.559 -1.409 14.148 1.00 98.00 185 HIS A N 1
ATOM 1508 C CA . HIS A 1 185 ? -17.558 -1.770 15.566 1.00 98.00 185 HIS A CA 1
ATOM 1509 C C . HIS A 1 185 ? -17.347 -0.548 16.467 1.00 98.00 185 HIS A C 1
ATOM 1511 O O . HIS A 1 185 ? -18.023 -0.384 17.477 1.00 98.00 185 HIS A O 1
ATOM 1517 N N . LEU A 1 186 ? -16.478 0.384 16.061 1.00 97.62 186 LEU A N 1
ATOM 1518 C CA . LEU A 1 186 ? -16.260 1.650 16.771 1.00 97.62 186 LEU A CA 1
ATOM 1519 C C . LEU A 1 186 ? -17.387 2.682 16.545 1.00 97.62 186 LEU A C 1
ATOM 1521 O O . LEU A 1 186 ? -17.244 3.859 16.889 1.00 97.62 186 LEU A O 1
ATOM 1525 N N . GLY A 1 187 ? -18.508 2.279 15.942 1.00 97.19 187 GLY A N 1
ATOM 1526 C CA . GLY A 1 187 ? -19.664 3.125 15.654 1.00 97.19 187 GLY A CA 1
ATOM 1527 C C . GLY A 1 187 ? -19.498 3.980 14.398 1.00 97.19 187 GLY A C 1
ATOM 1528 O O . GLY A 1 187 ? -20.076 5.066 14.305 1.00 97.19 187 GLY A O 1
ATOM 1529 N N . GLY A 1 188 ? -18.634 3.582 13.466 1.00 97.50 188 GLY A N 1
ATOM 1530 C CA . GLY A 1 188 ? -18.525 4.179 12.139 1.00 97.50 188 GLY A CA 1
ATOM 1531 C C . GLY A 1 188 ? -19.785 3.935 11.305 1.00 97.50 188 GLY A C 1
ATOM 1532 O O . GLY A 1 188 ? -20.435 2.907 11.443 1.00 97.50 188 GLY A O 1
ATOM 1533 N N . GLY A 1 189 ? -20.152 4.886 10.445 1.00 96.75 189 GLY A N 1
ATOM 1534 C CA . GLY A 1 189 ? -21.362 4.792 9.618 1.00 96.75 189 GLY A CA 1
ATOM 1535 C C . GLY A 1 189 ? -21.077 5.046 8.142 1.00 96.75 189 GLY A C 1
ATOM 1536 O O . GLY A 1 189 ? -20.035 5.606 7.793 1.00 96.75 189 GLY A O 1
ATOM 1537 N N . SER A 1 190 ? -22.021 4.689 7.268 1.00 96.75 190 SER A N 1
ATOM 1538 C CA . SER A 1 190 ? -21.831 4.716 5.809 1.00 96.75 190 SER A CA 1
ATOM 1539 C C . SER A 1 190 ? -21.463 6.100 5.264 1.00 96.75 190 SER A C 1
ATOM 1541 O O . SER A 1 190 ? -20.593 6.200 4.404 1.00 96.75 190 SER A O 1
ATOM 1543 N N . VAL A 1 191 ? -22.043 7.179 5.805 1.00 96.81 191 VAL A N 1
ATOM 1544 C CA . VAL A 1 191 ? -21.699 8.561 5.408 1.00 96.81 191 VAL A CA 1
ATOM 1545 C C . VAL A 1 191 ? -20.230 8.872 5.697 1.00 96.81 191 VAL A C 1
ATOM 1547 O O . VAL A 1 191 ? -19.517 9.375 4.831 1.00 96.81 191 VAL A O 1
ATOM 1550 N N . GLY A 1 192 ? -19.761 8.537 6.904 1.00 97.00 192 GLY A N 1
ATOM 1551 C CA . GLY A 1 192 ? -18.362 8.720 7.283 1.00 97.00 192 GLY A CA 1
ATOM 1552 C C . GLY A 1 192 ? -17.443 7.879 6.404 1.00 97.00 192 GLY A C 1
ATOM 1553 O O . GLY A 1 192 ? -16.487 8.407 5.847 1.00 97.00 192 GLY A O 1
ATOM 1554 N N . ARG A 1 193 ? -17.787 6.605 6.191 1.00 97.31 193 ARG A N 1
ATOM 1555 C CA . ARG A 1 193 ? -17.049 5.695 5.310 1.00 97.31 193 ARG A CA 1
ATOM 1556 C C . ARG A 1 193 ? -16.852 6.283 3.904 1.00 97.31 193 ARG A C 1
ATOM 1558 O O . ARG A 1 193 ? -15.731 6.295 3.401 1.00 97.31 193 ARG A O 1
ATOM 1565 N N . MET A 1 194 ? -17.915 6.806 3.287 1.00 98.06 194 MET A N 1
ATOM 1566 C CA . MET A 1 194 ? -17.854 7.433 1.958 1.00 98.06 194 MET A CA 1
ATOM 1567 C C . MET A 1 194 ? -17.011 8.714 1.957 1.00 98.06 194 MET A C 1
ATOM 1569 O O . MET A 1 194 ? -16.202 8.920 1.054 1.00 98.06 194 MET A O 1
ATOM 1573 N N . LEU A 1 195 ? -17.164 9.564 2.977 1.00 98.00 195 LEU A N 1
ATOM 1574 C CA . LEU A 1 195 ? -16.384 10.795 3.110 1.00 98.00 195 LEU A CA 1
ATOM 1575 C C . LEU A 1 195 ? -14.881 10.499 3.224 1.00 98.00 195 LEU A C 1
ATOM 1577 O O . LEU A 1 195 ? -14.074 11.081 2.497 1.00 98.00 195 LEU A O 1
ATOM 1581 N N . TRP A 1 196 ? -14.504 9.571 4.106 1.00 97.06 196 TRP A N 1
ATOM 1582 C CA . TRP A 1 196 ? -13.107 9.189 4.313 1.00 97.06 196 TRP A CA 1
ATOM 1583 C C . TRP A 1 196 ? -12.510 8.527 3.079 1.00 97.06 196 TRP A C 1
ATOM 1585 O O . TRP A 1 196 ? -11.346 8.775 2.776 1.00 97.06 196 TRP A O 1
ATOM 1595 N N . PHE A 1 197 ? -13.315 7.793 2.309 1.00 98.19 197 PHE A N 1
ATOM 1596 C CA . PHE A 1 197 ? -12.893 7.248 1.025 1.00 98.19 197 PHE A CA 1
ATOM 1597 C C . PHE A 1 197 ? -12.519 8.313 0.006 1.00 98.19 197 PHE A C 1
ATOM 1599 O O . PHE A 1 197 ? -11.455 8.220 -0.595 1.00 98.19 197 PHE A O 1
ATOM 1606 N N . VAL A 1 198 ? -13.337 9.355 -0.162 1.00 98.12 198 VAL A N 1
ATOM 1607 C CA . VAL A 1 198 ? -13.021 10.448 -1.096 1.00 98.12 198 VAL A CA 1
ATOM 1608 C C . VAL A 1 198 ? -11.702 11.128 -0.717 1.00 98.12 198 VAL A C 1
ATOM 1610 O O . VAL A 1 198 ? -10.854 11.359 -1.582 1.00 98.12 198 VAL A O 1
ATOM 1613 N N . LEU A 1 199 ? -11.497 11.407 0.576 1.00 97.12 199 LEU A N 1
ATOM 1614 C CA . LEU A 1 199 ? -10.263 12.031 1.062 1.00 97.12 199 LEU A CA 1
ATOM 1615 C C . LEU A 1 199 ? -9.045 11.110 0.903 1.00 97.12 199 LEU A C 1
ATOM 1617 O O . LEU A 1 199 ? -7.998 11.558 0.427 1.00 97.12 199 LEU A O 1
ATOM 1621 N N . ALA A 1 200 ? -9.182 9.832 1.263 1.00 97.00 200 ALA A N 1
ATOM 1622 C CA . ALA A 1 200 ? -8.126 8.836 1.126 1.00 97.00 200 ALA A CA 1
ATOM 1623 C C . ALA A 1 200 ? -7.754 8.621 -0.346 1.00 97.00 200 ALA A C 1
ATOM 1625 O O . ALA A 1 200 ? -6.580 8.708 -0.693 1.00 97.00 200 ALA A O 1
ATOM 1626 N N . LEU A 1 201 ? -8.736 8.444 -1.234 1.00 97.56 201 LEU A N 1
ATOM 1627 C CA . LEU A 1 201 ? -8.516 8.261 -2.668 1.00 97.56 201 LEU A CA 1
ATOM 1628 C C . LEU A 1 201 ? -7.787 9.461 -3.283 1.00 97.56 201 LEU A C 1
ATOM 1630 O O . LEU A 1 201 ? -6.831 9.285 -4.041 1.00 97.56 201 LEU A O 1
ATOM 1634 N N . PHE A 1 202 ? -8.186 10.686 -2.930 1.00 97.19 202 PHE A N 1
ATOM 1635 C CA . PHE A 1 202 ? -7.492 11.891 -3.382 1.00 97.19 202 PHE A CA 1
ATOM 1636 C C . PHE A 1 202 ? -6.029 11.921 -2.909 1.00 97.19 202 PHE A C 1
ATOM 1638 O O . PHE A 1 202 ? -5.118 12.169 -3.707 1.00 97.19 202 PHE A O 1
ATOM 1645 N N . ALA A 1 203 ? -5.785 11.618 -1.630 1.00 96.00 203 ALA A N 1
ATOM 1646 C CA . ALA A 1 203 ? -4.439 11.555 -1.069 1.00 96.00 203 ALA A CA 1
ATOM 1647 C C . ALA A 1 203 ? -3.582 10.457 -1.726 1.00 96.00 203 ALA A C 1
ATOM 1649 O O . ALA A 1 203 ? -2.416 10.707 -2.050 1.00 96.00 203 ALA A O 1
ATOM 1650 N N . VAL A 1 204 ? -4.161 9.280 -1.985 1.00 96.44 204 VAL A N 1
ATOM 1651 C CA . VAL A 1 204 ? -3.509 8.160 -2.677 1.00 96.44 204 VAL A CA 1
ATOM 1652 C C . VAL A 1 204 ? -3.127 8.569 -4.095 1.00 96.44 204 VAL A C 1
ATOM 1654 O O . VAL A 1 204 ? -1.956 8.464 -4.440 1.00 96.44 204 VAL A O 1
ATOM 1657 N N . ILE A 1 205 ? -4.042 9.133 -4.893 1.00 96.81 205 ILE A N 1
ATOM 1658 C CA . ILE A 1 205 ? -3.753 9.572 -6.273 1.00 96.81 205 ILE A CA 1
ATOM 1659 C C . ILE A 1 205 ? -2.598 10.582 -6.309 1.00 96.81 205 ILE A C 1
ATOM 1661 O O . ILE A 1 205 ? -1.683 10.469 -7.133 1.00 96.81 205 ILE A O 1
ATOM 1665 N N . LEU A 1 206 ? -2.614 11.577 -5.416 1.00 96.31 206 LEU A N 1
ATOM 1666 C CA . LEU A 1 206 ? -1.554 12.582 -5.349 1.00 96.31 206 LEU A CA 1
ATOM 1667 C C . LEU A 1 206 ? -0.209 11.985 -4.929 1.00 96.31 206 LEU A C 1
ATOM 1669 O O . LEU A 1 206 ? 0.827 12.352 -5.494 1.00 96.31 206 LEU A O 1
ATOM 1673 N N . THR A 1 207 ? -0.219 11.083 -3.949 1.00 95.88 207 THR A N 1
ATOM 1674 C CA . THR A 1 207 ? 0.979 10.378 -3.484 1.00 95.88 207 THR A CA 1
ATOM 1675 C C . THR A 1 207 ? 1.533 9.483 -4.588 1.00 95.88 207 THR A C 1
ATOM 1677 O O . THR A 1 207 ? 2.727 9.548 -4.870 1.00 95.88 207 THR A O 1
ATOM 1680 N N . TRP A 1 208 ? 0.671 8.761 -5.308 1.00 97.00 208 TRP A N 1
ATOM 1681 C CA . TRP A 1 208 ? 1.060 7.882 -6.411 1.00 97.00 208 TRP A CA 1
ATOM 1682 C C . TRP A 1 208 ? 1.698 8.643 -7.567 1.00 97.00 208 TRP A C 1
ATOM 1684 O O . TRP A 1 208 ? 2.768 8.280 -8.064 1.00 97.00 208 TRP A O 1
ATOM 1694 N N . LYS A 1 209 ? 1.077 9.764 -7.957 1.00 96.25 209 LYS A N 1
ATOM 1695 C CA . LYS A 1 209 ? 1.611 10.664 -8.984 1.00 96.25 209 LYS A CA 1
ATOM 1696 C C . LYS A 1 209 ? 3.002 11.171 -8.602 1.00 96.25 209 LYS A C 1
ATOM 1698 O O . LYS A 1 209 ? 3.903 11.146 -9.437 1.00 96.25 209 LYS A O 1
ATOM 1703 N N . ARG A 1 210 ? 3.185 11.629 -7.359 1.00 95.62 210 ARG A N 1
ATOM 1704 C CA . ARG A 1 210 ? 4.480 12.134 -6.873 1.00 95.62 210 ARG A CA 1
ATOM 1705 C C . ARG A 1 210 ? 5.523 11.026 -6.755 1.00 95.62 210 ARG A C 1
ATOM 1707 O O . ARG A 1 210 ? 6.650 11.242 -7.181 1.00 95.62 210 ARG A O 1
ATOM 1714 N N . GLY A 1 211 ? 5.152 9.854 -6.242 1.00 96.62 211 GLY A N 1
ATOM 1715 C CA . GLY A 1 211 ? 6.032 8.687 -6.165 1.00 96.62 211 GLY A CA 1
ATOM 1716 C C . GLY A 1 211 ? 6.539 8.283 -7.547 1.00 96.62 211 GLY A C 1
ATOM 1717 O O . GLY A 1 211 ? 7.742 8.192 -7.760 1.00 96.62 211 GLY A O 1
ATOM 1718 N N . THR A 1 212 ? 5.641 8.193 -8.531 1.00 97.38 212 THR A N 1
ATOM 1719 C CA . THR A 1 212 ? 6.016 7.892 -9.924 1.00 97.38 212 THR A CA 1
ATOM 1720 C C . THR A 1 212 ? 7.000 8.934 -10.472 1.00 97.38 212 THR A C 1
ATOM 1722 O O . THR A 1 212 ? 7.980 8.592 -11.130 1.00 97.38 212 THR A O 1
ATOM 1725 N N . GLN A 1 213 ? 6.776 10.224 -10.186 1.00 95.69 213 GLN A N 1
ATOM 1726 C CA . GLN A 1 213 ? 7.683 11.299 -10.605 1.00 95.69 213 GLN A CA 1
ATOM 1727 C C . GLN A 1 213 ? 9.078 11.184 -9.980 1.00 95.69 213 GLN A C 1
ATOM 1729 O O . GLN A 1 213 ? 10.043 11.599 -10.614 1.00 95.69 213 GLN A O 1
ATOM 1734 N N . VAL A 1 214 ? 9.194 10.645 -8.765 1.00 96.25 214 VAL A N 1
ATOM 1735 C CA . VAL A 1 214 ? 10.486 10.430 -8.096 1.00 96.25 214 VAL A CA 1
ATOM 1736 C C . VAL A 1 214 ? 11.306 9.376 -8.834 1.00 96.25 214 VAL A C 1
ATOM 1738 O O . VAL A 1 214 ? 12.476 9.626 -9.097 1.00 96.25 214 VAL A O 1
ATOM 1741 N N . PHE A 1 215 ? 10.698 8.263 -9.252 1.00 96.62 215 PHE A N 1
ATOM 1742 C CA . PHE A 1 215 ? 11.381 7.269 -10.090 1.00 96.62 215 PHE A CA 1
ATOM 1743 C C . PHE A 1 215 ? 11.776 7.851 -11.455 1.00 96.62 215 PHE A C 1
ATOM 1745 O O . PHE A 1 215 ? 12.925 7.741 -11.868 1.00 96.62 215 PHE A O 1
ATOM 1752 N N . ILE A 1 216 ? 10.856 8.558 -12.125 1.00 95.94 216 ILE A N 1
ATOM 1753 C CA . ILE A 1 216 ? 11.118 9.160 -13.446 1.00 95.94 216 ILE A CA 1
ATOM 1754 C C . ILE A 1 216 ? 12.286 10.152 -13.410 1.00 95.94 216 ILE A C 1
ATOM 1756 O O . ILE A 1 216 ? 13.091 10.170 -14.332 1.00 95.94 216 ILE A O 1
ATOM 1760 N N . ARG A 1 217 ? 12.369 11.000 -12.377 1.00 94.50 217 ARG A N 1
ATOM 1761 C CA . ARG A 1 217 ? 13.412 12.035 -12.270 1.00 94.50 217 ARG A CA 1
ATOM 1762 C C . ARG A 1 217 ? 14.805 11.470 -12.005 1.00 94.50 217 ARG A C 1
ATOM 1764 O O . ARG A 1 217 ? 15.776 12.171 -12.260 1.00 94.50 217 ARG A O 1
ATOM 1771 N N . GLN A 1 218 ? 14.883 10.260 -11.461 1.00 94.56 218 GLN A N 1
ATOM 1772 C CA . GLN A 1 218 ? 16.140 9.610 -11.100 1.00 94.56 218 GLN A CA 1
ATOM 1773 C C . GLN A 1 218 ? 16.615 8.613 -12.166 1.00 94.56 218 GLN A C 1
ATOM 1775 O O . GLN A 1 218 ? 17.794 8.268 -12.193 1.00 94.56 218 GLN A O 1
ATOM 1780 N N . ASP A 1 219 ? 15.742 8.193 -13.088 1.00 92.38 219 ASP A N 1
ATOM 1781 C CA . ASP A 1 219 ? 16.134 7.375 -14.238 1.00 92.38 219 ASP A CA 1
ATOM 1782 C C . ASP A 1 219 ? 16.860 8.221 -15.294 1.00 92.38 219 ASP A C 1
ATOM 1784 O O . ASP A 1 219 ? 16.241 9.018 -16.002 1.00 92.38 219 ASP A O 1
ATOM 1788 N N . ARG A 1 220 ? 18.171 7.998 -15.457 1.00 84.88 220 ARG A N 1
ATOM 1789 C CA . ARG A 1 220 ? 19.005 8.694 -16.458 1.00 84.88 220 ARG A CA 1
ATOM 1790 C C . ARG A 1 220 ? 18.496 8.525 -17.888 1.00 84.88 220 ARG A C 1
ATOM 1792 O O . ARG A 1 220 ? 18.711 9.401 -18.718 1.00 84.88 220 ARG A O 1
ATOM 1799 N N . GLN A 1 221 ? 17.856 7.398 -18.188 1.00 82.44 221 GLN A N 1
ATOM 1800 C CA . GLN A 1 221 ? 17.343 7.111 -19.527 1.00 82.44 221 GLN A CA 1
ATOM 1801 C C . GLN A 1 221 ? 15.864 7.481 -19.699 1.00 82.44 221 GLN A C 1
ATOM 1803 O O . GLN A 1 221 ? 15.385 7.481 -20.831 1.00 82.44 221 GLN A O 1
ATOM 1808 N N . GLY A 1 222 ? 15.159 7.779 -18.603 1.00 79.31 222 GLY A N 1
ATOM 1809 C CA . GLY A 1 222 ? 13.725 8.061 -18.527 1.00 79.31 222 GLY A CA 1
ATOM 1810 C C . GLY A 1 222 ? 12.790 7.044 -19.218 1.00 79.31 222 GLY A C 1
ATOM 1811 O O . GLY A 1 222 ? 13.192 6.195 -20.022 1.00 79.31 222 GLY A O 1
ATOM 1812 N N . PRO A 1 223 ? 11.469 7.126 -18.980 1.00 83.75 223 PRO A N 1
ATOM 1813 C CA . PRO A 1 223 ? 10.500 6.549 -19.900 1.00 83.75 223 PRO A CA 1
ATOM 1814 C C . PRO A 1 223 ? 10.317 7.471 -21.119 1.00 83.75 223 PRO A C 1
ATOM 1816 O O . PRO A 1 223 ? 10.238 8.690 -20.981 1.00 83.75 223 PRO A O 1
ATOM 1819 N N . ARG A 1 224 ? 10.123 6.892 -22.314 1.00 81.69 224 ARG A N 1
ATOM 1820 C CA . ARG A 1 224 ? 9.857 7.648 -23.563 1.00 81.69 224 ARG A CA 1
ATOM 1821 C C . ARG A 1 224 ? 8.634 8.572 -23.486 1.00 81.69 224 ARG A C 1
ATOM 1823 O O . ARG A 1 224 ? 8.522 9.533 -24.235 1.00 81.69 224 ARG A O 1
ATOM 1830 N N . SER A 1 225 ? 7.678 8.252 -22.617 1.00 87.62 225 SER A N 1
ATOM 1831 C CA . SER A 1 225 ? 6.480 9.056 -22.373 1.00 87.62 225 SER A CA 1
ATOM 1832 C C . SER A 1 225 ? 6.002 8.836 -20.939 1.00 87.62 225 SER A C 1
ATOM 1834 O O . SER A 1 225 ? 6.169 7.740 -20.409 1.00 87.62 225 SER A O 1
ATOM 1836 N N . TYR A 1 226 ? 5.387 9.845 -20.323 1.00 93.06 226 TYR A N 1
ATOM 1837 C CA . TYR A 1 226 ? 4.797 9.763 -18.981 1.00 93.06 226 TYR A CA 1
ATOM 1838 C C . TYR A 1 226 ? 3.516 10.611 -18.890 1.00 93.06 226 TYR A C 1
ATOM 1840 O O . TYR A 1 226 ? 3.072 11.191 -19.882 1.00 93.06 226 TYR A O 1
ATOM 1848 N N . GLY A 1 227 ? 2.875 10.642 -17.719 1.00 94.12 227 GLY A N 1
ATOM 1849 C CA . GLY A 1 227 ? 1.656 11.421 -17.472 1.00 94.12 227 GLY A CA 1
ATOM 1850 C C . GLY A 1 227 ? 0.358 10.687 -17.823 1.00 94.12 227 GLY A C 1
ATOM 1851 O O . GLY A 1 227 ? 0.363 9.517 -18.199 1.00 94.12 227 GLY A O 1
ATOM 1852 N N . PHE A 1 228 ? -0.778 11.379 -17.690 1.00 95.88 228 PHE A N 1
ATOM 1853 C CA . PHE A 1 228 ? -2.105 10.749 -17.738 1.00 95.88 228 PHE A CA 1
ATOM 1854 C C . PHE A 1 228 ? -2.416 10.060 -19.076 1.00 95.88 228 PHE A C 1
ATOM 1856 O O . PHE A 1 228 ? -2.897 8.932 -19.091 1.00 95.88 228 PHE A O 1
ATOM 1863 N N . ARG A 1 229 ? -2.071 10.684 -20.213 1.00 96.75 229 ARG A N 1
ATOM 1864 C CA . ARG A 1 229 ? -2.247 10.062 -21.542 1.00 96.75 229 ARG A CA 1
ATOM 1865 C C . ARG A 1 229 ? -1.456 8.757 -21.672 1.00 96.75 229 ARG A C 1
ATOM 1867 O O . ARG A 1 229 ? -1.945 7.794 -22.253 1.00 96.75 229 ARG A O 1
ATOM 1874 N N . THR A 1 230 ? -0.249 8.721 -21.111 1.00 96.62 230 THR A N 1
ATOM 1875 C CA . THR A 1 230 ? 0.580 7.512 -21.075 1.00 96.62 230 THR A CA 1
ATOM 1876 C C . THR A 1 230 ? -0.023 6.461 -20.154 1.00 96.62 230 THR A C 1
ATOM 1878 O O . THR A 1 230 ? -0.122 5.312 -20.562 1.00 96.62 230 THR A O 1
ATOM 1881 N N . TYR A 1 231 ? -0.510 6.849 -18.973 1.00 97.81 231 TYR A N 1
ATOM 1882 C CA . TYR A 1 231 ? -1.221 5.945 -18.067 1.00 97.81 231 TYR A CA 1
ATOM 1883 C C . TYR A 1 231 ? -2.415 5.267 -18.750 1.00 97.81 231 TYR A C 1
ATOM 1885 O O . TYR A 1 231 ? -2.544 4.047 -18.697 1.00 97.81 231 TYR A O 1
ATOM 1893 N N . VAL A 1 232 ? -3.252 6.026 -19.463 1.00 97.94 232 VAL A N 1
ATOM 1894 C CA . VAL A 1 232 ? -4.390 5.463 -20.211 1.00 97.94 232 VAL A CA 1
ATOM 1895 C C . VAL A 1 232 ? -3.921 4.486 -21.294 1.00 97.94 232 VAL A C 1
ATOM 1897 O O . VAL A 1 232 ? -4.501 3.416 -21.447 1.00 97.94 232 VAL A O 1
ATOM 1900 N N . ARG A 1 233 ? -2.856 4.814 -22.032 1.00 97.44 233 ARG A N 1
ATOM 1901 C CA . ARG A 1 233 ? -2.303 3.929 -23.069 1.00 97.44 233 ARG A CA 1
ATOM 1902 C C . ARG A 1 233 ? -1.758 2.623 -22.484 1.00 97.44 233 ARG A C 1
ATOM 1904 O O . ARG A 1 233 ? -2.114 1.555 -22.959 1.00 97.44 233 ARG A O 1
ATOM 1911 N N . VAL A 1 234 ? -0.918 2.723 -21.456 1.00 97.12 234 VAL A N 1
ATOM 1912 C CA . VAL A 1 234 ? -0.240 1.590 -20.805 1.00 97.12 234 VAL A CA 1
ATOM 1913 C C . VAL A 1 234 ? -1.240 0.706 -20.052 1.00 97.12 234 VAL A C 1
ATOM 1915 O O . VAL A 1 234 ? -1.133 -0.514 -20.098 1.00 97.12 234 VAL A O 1
ATOM 1918 N N . SER A 1 235 ? -2.267 1.295 -19.430 1.00 97.69 235 SER A N 1
ATOM 1919 C CA . SER A 1 235 ? -3.342 0.516 -18.798 1.00 97.69 235 SER A CA 1
ATOM 1920 C C . SER A 1 235 ? -4.199 -0.251 -19.805 1.00 97.69 235 SER A C 1
ATOM 1922 O O . SER A 1 235 ? -4.537 -1.400 -19.555 1.00 97.69 235 SER A O 1
ATOM 1924 N N . ARG A 1 236 ? -4.490 0.321 -20.984 1.00 96.88 236 ARG A N 1
ATOM 1925 C CA . ARG A 1 236 ? -5.171 -0.402 -22.080 1.00 96.88 236 ARG A CA 1
ATOM 1926 C C . ARG A 1 236 ? -4.353 -1.564 -22.649 1.00 96.88 236 ARG A C 1
ATOM 1928 O O . ARG A 1 236 ? -4.928 -2.462 -23.243 1.00 96.88 236 ARG A O 1
ATOM 1935 N N . GLN A 1 237 ? -3.033 -1.540 -22.478 1.00 96.25 237 GLN A N 1
ATOM 1936 C CA . GLN A 1 237 ? -2.145 -2.656 -22.819 1.00 96.25 237 GLN A CA 1
ATOM 1937 C C . GLN A 1 237 ? -2.085 -3.722 -21.709 1.00 96.25 237 GLN A C 1
ATOM 1939 O O . GLN A 1 237 ? -1.409 -4.731 -21.871 1.00 96.25 237 GLN A O 1
ATOM 1944 N N . GLY A 1 238 ? -2.768 -3.505 -20.581 1.00 96.75 238 GLY A N 1
ATOM 1945 C CA . GLY A 1 238 ? -2.836 -4.443 -19.462 1.00 96.75 238 GLY A CA 1
ATOM 1946 C C . GLY A 1 238 ? -1.728 -4.286 -18.419 1.00 96.75 238 GLY A C 1
ATOM 1947 O O . GLY A 1 238 ? -1.751 -4.992 -17.420 1.00 96.75 238 GLY A O 1
ATOM 1948 N N . TYR A 1 239 ? -0.787 -3.351 -18.577 1.00 97.62 239 TYR A N 1
ATOM 1949 C CA . TYR A 1 239 ? 0.332 -3.186 -17.631 1.00 97.62 239 TYR A CA 1
ATOM 1950 C C . TYR A 1 239 ? -0.003 -2.344 -16.394 1.00 97.62 239 TYR A C 1
ATOM 1952 O O . TYR A 1 239 ? 0.787 -2.272 -15.459 1.00 97.62 239 TYR A O 1
ATOM 1960 N N . LEU A 1 240 ? -1.160 -1.681 -16.394 1.00 98.06 240 LEU A N 1
ATOM 1961 C CA . LEU A 1 240 ? -1.700 -0.900 -15.280 1.00 98.06 240 LEU A CA 1
ATOM 1962 C C . LEU A 1 240 ? -3.224 -1.097 -15.219 1.00 98.06 240 LEU A C 1
ATOM 1964 O O . LEU A 1 240 ? -3.830 -1.386 -16.255 1.00 98.06 240 LEU A O 1
ATOM 1968 N N . PRO A 1 241 ? -3.873 -0.918 -14.058 1.00 97.38 241 PRO A N 1
ATOM 1969 C CA . PRO A 1 241 ? -5.325 -0.997 -13.977 1.00 97.38 241 PRO A CA 1
ATOM 1970 C C . PRO A 1 241 ? -5.968 0.104 -14.824 1.00 97.38 241 PRO A C 1
ATOM 1972 O O . PRO A 1 241 ? -5.530 1.257 -14.827 1.00 97.38 241 PRO A O 1
ATOM 1975 N N . THR A 1 242 ? -7.009 -0.243 -15.581 1.00 98.00 242 THR A N 1
ATOM 1976 C CA . THR A 1 242 ? -7.696 0.736 -16.430 1.00 98.00 242 THR A CA 1
ATOM 1977 C C . THR A 1 242 ? -8.509 1.711 -15.584 1.00 98.00 242 THR A C 1
ATOM 1979 O O . THR A 1 242 ? -9.062 1.354 -14.544 1.00 98.00 242 THR A O 1
ATOM 1982 N N . VAL A 1 243 ? -8.648 2.955 -16.056 1.00 96.56 243 VAL A N 1
ATOM 1983 C CA . VAL A 1 243 ? -9.479 3.971 -15.380 1.00 96.56 243 VAL A CA 1
ATOM 1984 C C . VAL A 1 243 ? -10.926 3.486 -15.219 1.00 96.56 243 VAL A C 1
ATOM 1986 O O . VAL A 1 243 ? -11.534 3.715 -14.179 1.00 96.56 243 VAL A O 1
ATOM 1989 N N . GLY A 1 244 ? -11.462 2.776 -16.219 1.00 96.88 244 GLY A N 1
ATOM 1990 C CA . GLY A 1 244 ? -12.806 2.197 -16.165 1.00 96.88 244 GLY A CA 1
ATOM 1991 C C . GLY A 1 244 ? -12.938 1.088 -15.118 1.00 96.88 244 GLY A C 1
ATOM 1992 O O . GLY A 1 244 ? -13.911 1.084 -14.367 1.00 96.88 244 GLY A O 1
ATOM 1993 N N . TYR A 1 245 ? -11.946 0.194 -15.021 1.00 96.06 245 TYR A N 1
ATOM 1994 C CA . TYR A 1 245 ? -11.890 -0.829 -13.974 1.00 96.06 245 TYR A CA 1
ATOM 1995 C C . TYR A 1 245 ? -11.863 -0.196 -12.578 1.00 96.06 245 TYR A C 1
ATOM 1997 O O . TYR A 1 245 ? -12.695 -0.533 -11.737 1.00 96.06 245 TYR A O 1
ATOM 2005 N N . LEU A 1 246 ? -10.965 0.771 -12.355 1.00 96.94 246 LEU A N 1
ATOM 2006 C CA . LEU A 1 246 ? -10.842 1.466 -11.072 1.00 96.94 246 LEU A CA 1
ATOM 2007 C C . LEU A 1 246 ? -12.134 2.197 -10.703 1.00 96.94 246 LEU A C 1
ATOM 2009 O O . LEU A 1 246 ? -12.637 2.022 -9.599 1.00 96.94 246 LEU A O 1
ATOM 2013 N N . ALA A 1 247 ? -12.713 2.960 -11.634 1.00 96.12 247 ALA A N 1
ATOM 2014 C CA . ALA A 1 247 ? -13.965 3.670 -11.399 1.00 96.12 247 ALA A CA 1
ATOM 2015 C C . ALA A 1 247 ? -15.103 2.701 -11.047 1.00 96.12 247 ALA A C 1
ATOM 2017 O O . ALA A 1 247 ? -15.774 2.887 -10.035 1.00 96.12 247 ALA A O 1
ATOM 2018 N N . LYS A 1 248 ? -15.293 1.626 -11.825 1.00 95.19 248 LYS A N 1
ATOM 2019 C CA . LYS A 1 248 ? -16.327 0.613 -11.555 1.00 95.19 248 LYS A CA 1
ATOM 2020 C C . LYS A 1 248 ? -16.139 -0.042 -10.186 1.00 95.19 248 LYS A C 1
ATOM 2022 O O . LYS A 1 248 ? -17.130 -0.297 -9.502 1.00 95.19 248 LYS A O 1
ATOM 2027 N N . SER A 1 249 ? -14.895 -0.318 -9.800 1.00 94.38 249 SER A N 1
ATOM 2028 C CA . SER A 1 249 ? -14.579 -0.928 -8.511 1.00 94.38 249 SER A CA 1
ATOM 2029 C C . SER A 1 249 ? -14.819 0.013 -7.341 1.00 94.38 249 SER A C 1
ATOM 2031 O O . SER A 1 249 ? -15.602 -0.312 -6.455 1.00 94.38 249 SER A O 1
ATOM 2033 N N . PHE A 1 250 ? -14.283 1.227 -7.403 1.00 94.88 250 PHE A N 1
ATOM 2034 C CA . PHE A 1 250 ? -14.441 2.223 -6.345 1.00 94.88 250 PHE A CA 1
ATOM 2035 C C . PHE A 1 250 ? -15.888 2.695 -6.170 1.00 94.88 250 PHE A C 1
ATOM 2037 O O . PHE A 1 250 ? -16.307 2.988 -5.053 1.00 94.88 250 PHE A O 1
ATOM 2044 N N . MET A 1 251 ? -16.698 2.708 -7.234 1.00 94.94 251 MET A N 1
ATOM 2045 C CA . MET A 1 251 ? -18.122 3.046 -7.124 1.00 94.94 251 MET A CA 1
ATOM 2046 C C . MET A 1 251 ? -18.917 2.058 -6.255 1.00 94.94 251 MET A C 1
ATOM 2048 O O . MET A 1 251 ? -19.952 2.440 -5.706 1.00 94.94 251 MET A O 1
ATOM 2052 N N . ARG A 1 252 ? -18.451 0.811 -6.066 1.00 93.88 252 ARG A N 1
ATOM 2053 C CA . ARG A 1 252 ? -19.104 -0.140 -5.147 1.00 93.88 252 ARG A CA 1
ATOM 2054 C C . ARG A 1 252 ? -19.035 0.332 -3.696 1.00 93.88 252 ARG A C 1
ATOM 2056 O O . ARG A 1 252 ? -20.019 0.167 -2.974 1.00 93.88 252 ARG A O 1
ATOM 2063 N N . TYR A 1 253 ? -17.950 1.006 -3.310 1.00 94.62 253 TYR A N 1
ATOM 2064 C CA . TYR A 1 253 ? -17.731 1.527 -1.957 1.00 94.62 253 TYR A CA 1
ATOM 2065 C C . TYR A 1 253 ? -18.758 2.594 -1.528 1.00 94.62 253 TYR A C 1
ATOM 2067 O O . TYR A 1 253 ? -18.985 2.824 -0.336 1.00 94.62 253 TYR A O 1
ATOM 2075 N N . PHE A 1 254 ? -19.437 3.226 -2.494 1.00 95.50 254 PHE A N 1
ATOM 2076 C CA . PHE A 1 254 ? -20.486 4.224 -2.256 1.00 95.50 254 PHE A CA 1
ATOM 2077 C C . PHE A 1 254 ? -21.883 3.622 -2.033 1.00 95.50 254 PHE A C 1
ATOM 2079 O O . PHE A 1 254 ? -22.832 4.359 -1.773 1.00 95.50 254 PHE A O 1
ATOM 2086 N N . ARG A 1 255 ? -22.052 2.295 -2.098 1.00 95.12 255 ARG A N 1
ATOM 2087 C CA . ARG A 1 255 ? -23.343 1.660 -1.787 1.00 95.12 255 ARG A CA 1
ATOM 2088 C C . ARG A 1 255 ? -23.624 1.729 -0.285 1.00 95.12 255 ARG A C 1
ATOM 2090 O O . ARG A 1 255 ? -22.765 1.389 0.528 1.00 95.12 255 ARG A O 1
ATOM 2097 N N . TRP A 1 256 ? -24.845 2.103 0.094 1.00 93.44 256 TRP A N 1
ATOM 2098 C CA . TRP A 1 256 ? -25.265 2.179 1.501 1.00 93.44 256 TRP A CA 1
ATOM 2099 C C . TRP A 1 256 ? -25.094 0.858 2.257 1.00 93.44 256 TRP A C 1
ATOM 2101 O O . TRP A 1 256 ? -24.638 0.875 3.397 1.00 93.44 256 TRP A O 1
ATOM 2111 N N . 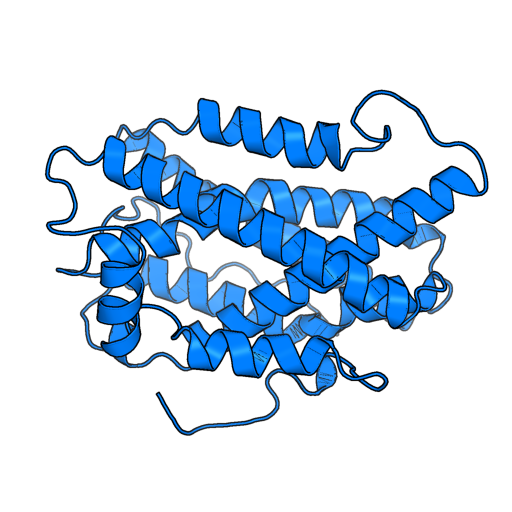SER A 1 257 ? -25.386 -0.260 1.590 1.00 92.00 257 SER A N 1
ATOM 2112 C CA . SER A 1 257 ? -25.275 -1.630 2.104 1.00 92.00 257 SER A CA 1
ATOM 2113 C C . SER A 1 257 ? -23.937 -2.308 1.783 1.00 92.00 257 SER A C 1
ATOM 2115 O O . SER A 1 257 ? -23.856 -3.532 1.781 1.00 92.00 257 SER A O 1
ATOM 2117 N N . TYR A 1 258 ? -22.904 -1.550 1.404 1.00 93.94 258 TYR A N 1
ATOM 2118 C CA . TYR A 1 258 ? -21.607 -2.137 1.056 1.00 93.94 258 TYR A CA 1
ATOM 2119 C C . TYR A 1 258 ? -20.976 -2.844 2.260 1.00 93.94 258 TYR A C 1
ATOM 2121 O O . TYR A 1 258 ? -20.899 -2.252 3.338 1.00 93.94 258 TYR A O 1
ATOM 2129 N N . HIS A 1 259 ? -20.462 -4.048 2.008 1.00 94.38 259 HIS A N 1
ATOM 2130 C CA . HIS A 1 259 ? -19.574 -4.809 2.877 1.00 94.38 259 HIS A CA 1
ATOM 2131 C C . HIS A 1 259 ? -18.401 -5.350 2.037 1.00 94.38 259 HIS A C 1
ATOM 2133 O O . HIS A 1 259 ? -18.657 -5.813 0.916 1.00 94.38 259 HIS A O 1
ATOM 2139 N N . PRO A 1 260 ? -17.143 -5.317 2.521 1.00 92.00 260 PRO A N 1
ATOM 2140 C CA . PRO A 1 260 ? -15.992 -5.786 1.745 1.00 92.00 260 PRO A CA 1
ATOM 2141 C C . PRO A 1 260 ? -15.989 -7.277 1.406 1.00 92.00 260 PRO A C 1
ATOM 2143 O O . PRO A 1 260 ? -15.288 -7.670 0.482 1.00 92.00 260 PRO A O 1
ATOM 2146 N N . ASP A 1 261 ? -16.775 -8.119 2.082 1.00 87.94 261 ASP A N 1
ATOM 2147 C CA . ASP A 1 261 ? -16.806 -9.567 1.803 1.00 87.94 261 ASP A CA 1
ATOM 2148 C C . ASP A 1 261 ? -17.136 -9.912 0.348 1.00 87.94 261 ASP A C 1
ATOM 2150 O O . ASP A 1 261 ? -16.706 -10.953 -0.152 1.00 87.94 261 ASP A O 1
ATOM 2154 N N . HIS A 1 262 ? -17.863 -9.029 -0.338 1.00 81.81 262 HIS A N 1
ATOM 2155 C CA . HIS A 1 262 ? -18.217 -9.179 -1.747 1.00 81.81 262 HIS A CA 1
ATOM 2156 C C . HIS A 1 262 ? -17.077 -8.825 -2.714 1.00 81.81 262 HIS A C 1
ATOM 2158 O O . HIS A 1 262 ? -17.166 -9.135 -3.904 1.00 81.81 262 HIS A O 1
ATOM 2164 N N . GLU A 1 263 ? -16.018 -8.174 -2.238 1.00 81.06 263 GLU A N 1
ATOM 2165 C CA . GLU A 1 263 ? -14.812 -7.927 -3.024 1.00 81.06 263 GLU A CA 1
ATOM 2166 C C . GLU A 1 263 ? -14.005 -9.236 -3.124 1.00 81.06 263 GLU A C 1
ATOM 2168 O O . GLU A 1 263 ? -13.870 -9.973 -2.155 1.00 81.06 263 GLU A O 1
ATOM 2173 N N . GLY A 1 264 ? -13.527 -9.595 -4.317 1.00 64.12 264 GLY A N 1
ATOM 2174 C CA . GLY A 1 264 ? -12.813 -10.864 -4.545 1.00 64.12 264 GLY A CA 1
ATOM 2175 C C . GLY A 1 264 ? -13.689 -12.117 -4.745 1.00 64.12 264 GLY A C 1
ATOM 2176 O O . GLY A 1 264 ? -13.148 -13.176 -5.047 1.00 64.12 264 GLY A O 1
ATOM 2177 N N . ALA A 1 265 ? -15.026 -12.020 -4.657 1.00 52.25 265 ALA A N 1
ATOM 2178 C CA . ALA A 1 265 ? -15.953 -13.144 -4.900 1.00 52.25 265 ALA A CA 1
ATOM 2179 C C . ALA A 1 265 ? -16.414 -13.305 -6.374 1.00 52.25 265 ALA A C 1
ATOM 2181 O O . ALA A 1 265 ? -17.112 -14.259 -6.710 1.00 52.25 265 ALA A O 1
ATOM 2182 N N . ALA A 1 266 ? -16.032 -12.393 -7.274 1.00 39.75 266 ALA A N 1
ATOM 2183 C CA . ALA A 1 266 ? -16.335 -12.433 -8.712 1.00 39.75 266 ALA A CA 1
ATOM 2184 C C . ALA A 1 266 ? -15.195 -11.739 -9.491 1.00 39.75 266 ALA A C 1
ATOM 2186 O O . ALA A 1 266 ? -14.836 -10.620 -9.139 1.00 39.75 266 ALA A O 1
ATOM 2187 N N . ALA A 1 267 ? -14.582 -12.267 -10.555 1.00 35.66 267 ALA A N 1
ATOM 2188 C CA . ALA A 1 267 ? -14.783 -13.491 -11.327 1.00 35.66 267 ALA A CA 1
ATOM 2189 C C . ALA A 1 267 ? -13.506 -13.796 -12.155 1.00 35.66 267 ALA A C 1
ATOM 2191 O O . ALA A 1 267 ? -12.741 -12.873 -12.453 1.00 35.66 267 ALA A O 1
ATOM 2192 N N . PRO A 1 268 ? -13.305 -15.045 -12.615 1.00 37.06 268 PRO A N 1
ATOM 2193 C CA . PRO A 1 268 ? -12.509 -15.317 -13.806 1.00 37.06 268 PRO A CA 1
ATOM 2194 C C . PRO A 1 268 ? -13.228 -14.719 -15.027 1.00 37.06 268 PRO A C 1
ATOM 2196 O O . PRO A 1 268 ? -14.318 -15.156 -15.384 1.00 37.06 268 PRO A O 1
ATOM 2199 N N . GLY A 1 269 ? -12.635 -13.710 -15.665 1.00 34.66 269 GLY A N 1
ATOM 2200 C CA . GLY A 1 269 ? -13.101 -13.212 -16.963 1.00 34.66 269 GLY A CA 1
ATOM 2201 C C . GLY A 1 269 ? -13.086 -11.692 -17.101 1.00 34.66 269 GLY A C 1
ATOM 2202 O O . GLY A 1 269 ? -13.890 -10.994 -16.487 1.00 34.66 269 GLY A O 1
ATOM 2203 N N . GLY A 1 270 ? -12.213 -11.207 -17.985 1.00 35.88 270 GLY A N 1
ATOM 2204 C CA . GLY A 1 270 ? -12.241 -9.841 -18.511 1.00 35.88 270 GLY A CA 1
ATOM 2205 C C . GLY A 1 270 ? -11.081 -8.966 -18.048 1.00 35.88 270 GLY A C 1
ATOM 2206 O O . GLY A 1 270 ? -11.290 -8.026 -17.283 1.00 35.88 270 GLY A O 1
ATOM 2207 N N . VAL A 1 271 ? -9.878 -9.286 -18.537 1.00 37.62 271 VAL A N 1
ATOM 2208 C CA . VAL A 1 271 ? -8.807 -8.296 -18.749 1.00 37.62 271 VAL A CA 1
ATOM 2209 C C . VAL A 1 271 ? -9.152 -7.491 -19.996 1.00 37.62 271 VAL A C 1
ATOM 2211 O O . VAL A 1 271 ? -9.561 -8.138 -20.987 1.00 37.62 271 VAL A O 1
#